Protein AF-A0A9W7W871-F1 (afdb_monomer_lite)

Organism: Triplophysa rosa (NCBI:txid992332)

Radius of gyration: 59.72 Å; chains: 1; bounding box: 95×94×190 Å

Secondary structure (DSSP, 8-state):
-HHHHHHHHHHHHHHHHHHHHHHHHHHHHHHHHHHHHHHHHHHHHHHHHHHHHHHHHHHHHHHHHHHHHHHHHHHHHHHHHHHHHHHHHHHHHHHHHHHHHHHHHHHHHHHHHHHHHHHHHHHHHHHHHHHTT-SS-SBTTB--HHHHHHHHHHHHTT--HHHHHHHHHHHHHHTT---S----HHHHHHHHHHHHHHHHHHHHHHHHH-S--EEEEEEEEETTEEEEEEEEE-SS-EEEEEEEE-SS--HHHHHHHHHHHHHHHHHHTT-TTHHHHHHHHHHHHHHHHHHHHHHHHHHHHHTT-----

Foldseek 3Di:
DVVVVVVVVVVVVVVVVVVVVVVVVVVVVVVVVVVVVVVVVVVVVVVVVVVVVVVVVVVVVVVVVVVVVVVVVVVVVVVVVVVVVVVVVVVVVVVVVVVVVVVVVVVVVVVVVVVVVVVVVVVVVVLVVVCVVPQADPDPPDGDPVLLVQLVVCVVVVNPLQCSQVVVVVVCVVVVHDHPHHDHSVRSVVSVVVVLLVLLQVVLVVPVVDPDKDKDKDWDADPNWIWIWIWIDDPPDIRTQDIDGFPPPDPVRVVVVVVVSVVVSVVSNPDPPPVPVVVVCVVVVVVCVVVVVVVVCVVVVVVVPDDDD

Structure (mmCIF, N/CA/C/O backbone):
data_AF-A0A9W7W871-F1
#
_entry.id   AF-A0A9W7W871-F1
#
loop_
_atom_site.group_PDB
_atom_site.id
_atom_site.type_symbol
_atom_site.label_atom_id
_atom_site.label_alt_id
_atom_site.label_comp_id
_atom_site.label_asym_id
_atom_site.label_entity_id
_atom_site.label_seq_id
_atom_site.pdbx_PDB_ins_code
_atom_site.Cartn_x
_atom_site.Cartn_y
_atom_site.Cartn_z
_atom_site.occupancy
_atom_site.B_iso_or_equiv
_atom_site.auth_seq_id
_atom_site.auth_comp_id
_atom_site.auth_asym_id
_atom_site.auth_atom_id
_atom_site.pdbx_PDB_model_num
ATOM 1 N N . MET A 1 1 ? 49.329 44.562 -142.369 1.00 57.25 1 MET A N 1
ATOM 2 C CA . MET A 1 1 ? 49.627 43.149 -142.012 1.00 57.25 1 MET A CA 1
ATOM 3 C C . MET A 1 1 ? 50.809 42.940 -141.042 1.00 57.25 1 MET A C 1
ATOM 5 O O . MET A 1 1 ? 50.764 41.976 -140.288 1.00 57.25 1 MET A O 1
ATOM 9 N N . ARG A 1 2 ? 51.820 43.827 -140.954 1.00 55.91 2 ARG A N 1
ATOM 10 C CA . ARG A 1 2 ? 52.987 43.669 -140.043 1.00 55.91 2 ARG A CA 1
ATOM 11 C C . ARG A 1 2 ? 52.684 43.726 -138.527 1.00 55.91 2 ARG A C 1
ATOM 13 O O . ARG A 1 2 ? 53.301 42.991 -137.764 1.00 55.91 2 ARG A O 1
ATOM 20 N N . GLN A 1 3 ? 51.710 44.527 -138.083 1.00 59.19 3 GLN A N 1
ATOM 21 C CA . GLN A 1 3 ? 51.368 44.671 -136.653 1.00 59.19 3 GLN A CA 1
ATOM 22 C C . GLN A 1 3 ? 50.745 43.402 -136.036 1.00 59.19 3 GLN A C 1
ATOM 24 O O . GLN A 1 3 ? 51.108 43.015 -134.926 1.00 59.19 3 GLN A O 1
ATOM 29 N N . LYS A 1 4 ? 49.879 42.695 -136.780 1.00 60.41 4 LYS A N 1
ATOM 30 C CA . LYS A 1 4 ? 49.256 41.437 -136.321 1.00 60.41 4 LYS A CA 1
ATOM 31 C C . LYS A 1 4 ? 50.285 40.312 -136.124 1.00 60.41 4 LYS A C 1
ATOM 33 O O . LYS A 1 4 ? 50.141 39.505 -135.209 1.00 60.41 4 LYS A O 1
ATOM 38 N N . HIS A 1 5 ? 51.355 40.282 -136.923 1.00 65.25 5 HIS A N 1
ATOM 39 C CA . HIS A 1 5 ? 52.408 39.268 -136.799 1.00 65.25 5 HIS A CA 1
ATOM 40 C C . HIS A 1 5 ? 53.266 39.463 -135.534 1.00 65.25 5 HIS A C 1
ATOM 42 O O . HIS A 1 5 ? 53.525 38.504 -134.808 1.00 65.25 5 HIS A O 1
ATOM 48 N N . LEU A 1 6 ? 53.628 40.707 -135.205 1.00 64.69 6 LEU A N 1
ATOM 49 C CA . LEU A 1 6 ? 54.362 41.051 -133.977 1.00 64.69 6 LEU A CA 1
ATOM 50 C C . LEU A 1 6 ? 53.540 40.802 -132.701 1.00 64.69 6 LEU A C 1
ATOM 52 O O . LEU A 1 6 ? 54.077 40.318 -131.702 1.00 64.69 6 LEU A O 1
ATOM 56 N N . GLN A 1 7 ? 52.232 41.069 -132.737 1.00 72.38 7 GLN A N 1
ATOM 57 C CA . GLN A 1 7 ? 51.330 40.796 -131.614 1.00 72.38 7 GLN A CA 1
ATOM 58 C C . GLN A 1 7 ? 51.155 39.286 -131.377 1.00 72.38 7 GLN A C 1
ATOM 60 O O . GLN A 1 7 ? 51.189 38.826 -130.235 1.00 72.38 7 GLN A O 1
ATOM 65 N N . MET A 1 8 ? 51.071 38.497 -132.452 1.00 73.31 8 MET A N 1
ATOM 66 C CA . MET A 1 8 ? 51.029 37.034 -132.385 1.00 73.31 8 MET A CA 1
ATOM 67 C C . MET A 1 8 ? 52.345 36.433 -131.862 1.00 73.31 8 MET A C 1
ATOM 69 O O . MET A 1 8 ? 52.312 35.514 -131.044 1.00 73.31 8 MET A O 1
ATOM 73 N N . GLN A 1 9 ? 53.503 36.958 -132.273 1.00 72.38 9 GLN A N 1
ATOM 74 C CA . GLN A 1 9 ? 54.808 36.512 -131.765 1.00 72.38 9 GLN A CA 1
ATOM 75 C C . GLN A 1 9 ? 54.983 36.823 -130.269 1.00 72.38 9 GLN A C 1
ATOM 77 O O . GLN A 1 9 ? 55.408 35.954 -129.504 1.00 72.38 9 GLN A O 1
ATOM 82 N N . ARG A 1 10 ? 54.566 38.015 -129.813 1.00 72.19 10 ARG A N 1
ATOM 83 C CA . ARG A 1 10 ? 54.546 38.361 -128.379 1.00 72.19 10 ARG A CA 1
ATOM 84 C C . ARG A 1 10 ? 53.589 37.471 -127.584 1.00 72.19 10 ARG A C 1
ATOM 86 O O . ARG A 1 10 ? 53.967 36.996 -126.516 1.00 72.19 10 ARG A O 1
ATOM 93 N N . SER A 1 11 ? 52.396 37.194 -128.115 1.00 75.69 11 SER A N 1
ATOM 94 C CA . SER A 1 11 ? 51.419 36.278 -127.506 1.00 75.69 11 SER A CA 1
ATOM 95 C C . SER A 1 11 ? 51.981 34.858 -127.357 1.00 75.69 11 SER A C 1
ATOM 97 O O . SER A 1 11 ? 51.941 34.297 -126.260 1.00 75.69 11 SER A O 1
ATOM 99 N N . LYS A 1 12 ? 52.607 34.307 -128.408 1.00 74.56 12 LYS A N 1
ATOM 100 C CA . LYS A 1 12 ? 53.261 32.987 -128.356 1.00 74.56 12 LYS A CA 1
ATOM 101 C C . LYS A 1 12 ? 54.405 32.949 -127.341 1.00 74.56 12 LYS A C 1
ATOM 103 O O . LYS A 1 12 ? 54.505 31.992 -126.576 1.00 74.56 12 LYS A O 1
ATOM 108 N N . TYR A 1 13 ? 55.233 33.989 -127.276 1.00 77.88 13 TYR A N 1
ATOM 109 C CA . TYR A 1 13 ? 56.320 34.065 -126.296 1.00 77.88 13 TYR A CA 1
ATOM 110 C C . TYR A 1 13 ? 55.802 34.133 -124.849 1.00 77.88 13 TYR A C 1
ATOM 112 O O . TYR A 1 13 ? 56.295 33.410 -123.980 1.00 77.88 13 TYR A O 1
ATOM 120 N N . LEU A 1 14 ? 54.764 34.934 -124.585 1.00 75.38 14 LEU A N 1
ATOM 121 C CA . LEU A 1 14 ? 54.098 34.999 -123.278 1.00 75.38 14 LEU A CA 1
ATOM 122 C C . LEU A 1 14 ? 53.434 33.666 -122.897 1.00 75.38 14 LEU A C 1
ATOM 124 O O . LEU A 1 14 ? 53.554 33.237 -121.746 1.00 75.38 14 LEU A O 1
ATOM 128 N N . ALA A 1 15 ? 52.808 32.975 -123.853 1.00 74.00 15 ALA A N 1
ATOM 129 C CA . ALA A 1 15 ? 52.226 31.647 -123.650 1.00 74.00 15 ALA A CA 1
ATOM 130 C C . ALA A 1 15 ? 53.297 30.591 -123.312 1.00 74.00 15 ALA A C 1
ATOM 132 O O . ALA A 1 15 ? 53.131 29.805 -122.381 1.00 74.00 15 ALA A O 1
ATOM 133 N N . ILE A 1 16 ? 54.446 30.609 -123.996 1.00 74.56 16 ILE A N 1
ATOM 134 C CA . ILE A 1 16 ? 55.567 29.694 -123.715 1.00 74.56 16 ILE A CA 1
ATOM 135 C C . ILE A 1 16 ? 56.216 30.015 -122.361 1.00 74.56 16 ILE A C 1
ATOM 137 O O . ILE A 1 16 ? 56.532 29.104 -121.591 1.00 74.56 16 ILE A O 1
ATOM 141 N N . LYS A 1 17 ? 56.382 31.300 -122.021 1.00 76.75 17 LYS A N 1
ATOM 142 C CA . LYS A 1 17 ? 56.939 31.735 -120.730 1.00 76.75 17 LYS A CA 1
ATOM 143 C C . LYS A 1 17 ? 56.035 31.327 -119.560 1.00 76.75 17 LYS A C 1
ATOM 145 O O . LYS A 1 17 ? 56.533 30.828 -118.550 1.00 76.75 17 LYS A O 1
ATOM 150 N N . THR A 1 18 ? 54.717 31.464 -119.710 1.00 73.38 18 THR A N 1
ATOM 151 C CA . THR A 1 18 ? 53.736 31.019 -118.702 1.00 73.38 18 THR A CA 1
ATOM 152 C C . THR A 1 18 ? 53.657 29.494 -118.593 1.00 73.38 18 THR A C 1
ATOM 154 O O . THR A 1 18 ? 53.585 28.975 -117.478 1.00 73.38 18 THR A O 1
ATOM 157 N N . LEU A 1 19 ? 53.769 28.750 -119.700 1.00 70.38 19 LEU A N 1
ATOM 158 C CA . LEU A 1 19 ? 53.867 27.282 -119.688 1.00 70.38 19 LEU A CA 1
ATOM 159 C C . LEU A 1 19 ? 55.129 26.782 -118.972 1.00 70.38 19 LEU A C 1
ATOM 161 O O . LEU A 1 19 ? 55.034 25.894 -118.122 1.00 70.38 19 LEU A O 1
ATOM 165 N N . ARG A 1 20 ? 56.295 27.389 -119.236 1.00 68.50 20 ARG A N 1
ATOM 166 C CA . ARG A 1 20 ? 57.556 27.050 -118.548 1.00 68.50 20 ARG A CA 1
ATOM 167 C C . ARG A 1 20 ? 57.501 27.365 -117.048 1.00 68.50 20 ARG A C 1
ATOM 169 O O . ARG A 1 20 ? 57.986 26.568 -116.246 1.00 68.50 20 ARG A O 1
ATOM 176 N N . ALA A 1 21 ? 56.863 28.469 -116.651 1.00 66.38 21 ALA A N 1
ATOM 177 C CA . ALA A 1 21 ? 56.628 28.789 -115.240 1.00 66.38 21 ALA A CA 1
ATOM 178 C C . ALA A 1 21 ? 55.685 27.774 -114.561 1.00 66.38 21 ALA A C 1
ATOM 180 O O . ALA A 1 21 ? 55.965 27.309 -113.456 1.00 66.38 21 ALA A O 1
ATOM 181 N N . ARG A 1 22 ? 54.611 27.346 -115.243 1.00 65.62 22 ARG A N 1
ATOM 182 C CA . ARG A 1 22 ? 53.690 26.303 -114.749 1.00 65.62 22 ARG A CA 1
ATOM 183 C C . ARG A 1 22 ? 54.363 24.931 -114.623 1.00 65.62 22 ARG A C 1
ATOM 185 O O . ARG A 1 22 ? 54.087 24.213 -113.665 1.00 65.62 22 ARG A O 1
ATOM 192 N N . GLN A 1 23 ? 55.261 24.569 -115.542 1.00 65.38 23 GLN A N 1
ATOM 193 C CA . GLN A 1 23 ? 56.042 23.328 -115.454 1.00 65.38 23 GLN A CA 1
ATOM 194 C C . GLN A 1 23 ? 57.054 23.350 -114.302 1.00 65.38 23 GLN A C 1
ATOM 196 O O . GLN A 1 23 ? 57.123 22.372 -113.558 1.00 65.38 23 GLN A O 1
ATOM 201 N N . LYS A 1 24 ? 57.774 24.465 -114.091 1.00 63.59 24 LYS A N 1
ATOM 202 C CA . LYS A 1 24 ? 58.648 24.626 -112.912 1.00 63.59 24 LYS A CA 1
ATOM 203 C C . LYS A 1 24 ? 57.854 24.529 -111.602 1.00 63.59 24 LYS A C 1
ATOM 205 O O . LYS A 1 24 ? 58.278 23.827 -110.690 1.00 63.59 24 LYS A O 1
ATOM 210 N N . ASN A 1 25 ? 56.658 25.118 -111.543 1.00 64.44 25 ASN A N 1
ATOM 211 C CA . ASN A 1 25 ? 55.798 25.052 -110.357 1.00 64.44 25 ASN A CA 1
ATOM 212 C C . ASN A 1 25 ? 55.211 23.652 -110.088 1.00 64.44 25 ASN A C 1
ATOM 214 O O . ASN A 1 25 ? 55.005 23.307 -108.926 1.00 64.44 25 ASN A O 1
ATOM 218 N N . LYS A 1 26 ? 54.995 22.805 -111.108 1.00 69.56 26 LYS A N 1
ATOM 219 C CA . LYS A 1 26 ? 54.516 21.417 -110.913 1.00 69.56 26 LYS A CA 1
ATOM 220 C C . LYS A 1 26 ? 55.484 20.565 -110.080 1.00 69.56 26 LYS A C 1
ATOM 222 O O . LYS A 1 26 ? 55.031 19.780 -109.247 1.00 69.56 26 LYS A O 1
ATOM 227 N N . GLY A 1 27 ? 56.795 20.730 -110.273 1.00 68.81 27 GLY A N 1
ATOM 228 C CA . GLY A 1 27 ? 57.814 20.043 -109.468 1.00 68.81 27 GLY A CA 1
ATOM 229 C C . GLY A 1 27 ? 57.774 20.474 -108.000 1.00 68.81 27 GLY A C 1
ATOM 230 O O . GLY A 1 27 ? 57.728 19.633 -107.101 1.00 68.81 27 GLY A O 1
ATOM 231 N N . THR A 1 28 ? 57.682 21.783 -107.758 1.00 73.88 28 THR A N 1
ATOM 232 C CA . THR A 1 28 ? 57.598 22.371 -106.412 1.00 73.88 28 THR A CA 1
ATOM 233 C C . THR A 1 28 ? 56.324 21.948 -105.674 1.00 73.88 28 THR A C 1
ATOM 235 O O . THR A 1 28 ? 56.390 21.572 -104.503 1.00 73.88 28 THR A O 1
ATOM 238 N N . ILE A 1 29 ? 55.175 21.916 -106.363 1.00 76.44 29 ILE A N 1
ATOM 239 C CA . ILE A 1 29 ? 53.887 21.458 -105.807 1.00 76.44 29 ILE A CA 1
ATOM 240 C C . ILE A 1 29 ? 53.952 19.978 -105.410 1.00 76.44 29 ILE A C 1
ATOM 242 O O . ILE A 1 29 ? 53.456 19.600 -104.350 1.00 76.44 29 ILE A O 1
ATOM 246 N N . ARG A 1 30 ? 54.611 19.128 -106.208 1.00 78.94 30 ARG A N 1
ATOM 247 C CA . ARG A 1 30 ? 54.784 17.704 -105.875 1.00 78.94 30 ARG A CA 1
ATOM 248 C C . ARG A 1 30 ? 55.605 17.511 -104.595 1.00 78.94 30 ARG A C 1
ATOM 250 O O . ARG A 1 30 ? 55.225 16.696 -103.754 1.00 78.94 30 ARG A O 1
ATOM 257 N N . ILE A 1 31 ? 56.688 18.274 -104.426 1.00 81.56 31 ILE A N 1
ATOM 258 C CA . ILE A 1 31 ? 57.536 18.235 -103.221 1.00 81.56 31 ILE A CA 1
ATOM 259 C C . ILE A 1 31 ? 56.759 18.731 -101.993 1.00 81.56 31 ILE A C 1
ATOM 261 O O . ILE A 1 31 ? 56.820 18.103 -100.934 1.00 81.56 31 ILE A O 1
ATOM 265 N N . LEU A 1 32 ? 55.995 19.819 -102.132 1.00 81.38 32 LEU A N 1
ATOM 266 C CA . LEU A 1 32 ? 55.124 20.342 -101.074 1.00 81.38 32 LEU A CA 1
ATOM 267 C C . LEU A 1 32 ? 54.059 19.322 -100.660 1.00 81.38 32 LEU A C 1
ATOM 269 O O . LEU A 1 32 ? 53.962 19.009 -99.478 1.00 81.38 32 LEU A O 1
ATOM 273 N N . ASN A 1 33 ? 53.348 18.714 -101.611 1.00 84.12 33 ASN A N 1
ATOM 274 C CA . ASN A 1 33 ? 52.340 17.688 -101.322 1.00 84.12 33 ASN A CA 1
ATOM 275 C C . ASN A 1 33 ? 52.942 16.458 -100.627 1.00 84.12 33 ASN A C 1
ATOM 277 O O . ASN A 1 33 ? 52.316 15.862 -99.752 1.00 84.12 33 ASN A O 1
ATOM 281 N N . GLN A 1 34 ? 54.177 16.080 -100.967 1.00 86.38 34 GLN A N 1
ATOM 282 C CA . GLN A 1 34 ? 54.866 14.990 -100.281 1.00 86.38 34 GLN A CA 1
ATOM 283 C C . GLN A 1 34 ? 55.284 15.379 -98.853 1.00 86.38 34 GLN A C 1
ATOM 285 O O . GLN A 1 34 ? 55.187 14.547 -97.948 1.00 86.38 34 GLN A O 1
ATOM 290 N N . LYS A 1 35 ? 55.699 16.634 -98.619 1.00 89.19 35 LYS A N 1
ATOM 291 C CA . LYS A 1 35 ? 55.944 17.164 -97.265 1.00 89.19 35 LYS A CA 1
ATOM 292 C C . LYS A 1 35 ? 54.658 17.208 -96.436 1.00 89.19 35 LYS A C 1
ATOM 294 O O . LYS A 1 35 ? 54.696 16.777 -95.287 1.00 89.19 35 LYS A O 1
ATOM 299 N N . VAL A 1 36 ? 53.542 17.648 -97.022 1.00 88.25 36 VAL A N 1
ATOM 300 C CA . VAL A 1 36 ? 52.216 17.653 -96.381 1.00 88.25 36 VAL A CA 1
ATOM 301 C C . VAL A 1 36 ? 51.820 16.235 -95.981 1.00 88.25 36 VAL A C 1
ATOM 303 O O . VAL A 1 36 ? 51.619 15.996 -94.798 1.00 88.25 36 VAL A O 1
ATOM 306 N N . LYS A 1 37 ? 51.883 15.256 -96.895 1.00 90.31 37 LYS A N 1
ATOM 307 C CA . LYS A 1 37 ? 51.594 13.845 -96.568 1.00 90.31 37 LYS A CA 1
ATOM 308 C C . LYS A 1 37 ? 52.475 13.286 -95.447 1.00 90.31 37 LYS A C 1
ATOM 310 O O . LYS A 1 37 ? 52.002 12.544 -94.588 1.00 90.31 37 LYS A O 1
ATOM 315 N N . ARG A 1 38 ? 53.771 13.627 -95.427 1.00 88.75 38 ARG A N 1
ATOM 316 C CA . ARG A 1 38 ? 54.678 13.220 -94.335 1.00 88.75 38 ARG A CA 1
ATOM 317 C C . ARG A 1 38 ? 54.273 13.858 -93.005 1.00 88.75 38 ARG A C 1
ATOM 319 O O . ARG A 1 38 ? 54.297 13.176 -91.983 1.00 88.75 38 ARG A O 1
ATOM 326 N N . LYS A 1 39 ? 53.891 15.136 -93.015 1.00 91.69 39 LYS A N 1
ATOM 327 C CA . LYS A 1 39 ? 53.441 15.865 -91.824 1.00 91.69 39 LYS A CA 1
ATOM 328 C C . LYS A 1 39 ? 52.086 15.372 -91.323 1.00 91.69 39 LYS A C 1
ATOM 330 O O . LYS A 1 39 ? 51.946 15.163 -90.127 1.00 91.69 39 LYS A O 1
ATOM 335 N N . GLU A 1 40 ? 51.143 15.075 -92.208 1.00 91.06 40 GLU A N 1
ATOM 336 C CA . GLU A 1 40 ? 49.859 14.450 -91.865 1.00 91.06 40 GLU A CA 1
ATOM 337 C C . GLU A 1 40 ? 50.059 13.078 -91.217 1.00 91.06 40 GLU A C 1
ATOM 339 O O . GLU A 1 40 ? 49.457 12.791 -90.183 1.00 91.06 40 GLU A O 1
ATOM 344 N N . LYS A 1 41 ? 50.976 12.257 -91.749 1.00 91.25 41 LYS A N 1
ATOM 345 C CA . LYS A 1 41 ? 51.339 10.975 -91.128 1.00 91.25 41 LYS A CA 1
ATOM 346 C C . LYS A 1 41 ? 51.972 11.167 -89.744 1.00 91.25 41 LYS A C 1
ATOM 348 O O . LYS A 1 41 ? 51.630 10.437 -88.818 1.00 91.25 41 LYS A O 1
ATOM 353 N N . GLN A 1 42 ? 52.852 12.161 -89.577 1.00 91.75 42 GLN A N 1
ATOM 354 C CA . GLN A 1 42 ? 53.412 12.510 -88.263 1.00 91.75 42 GLN A CA 1
ATOM 355 C C . GLN A 1 42 ? 52.318 12.941 -87.277 1.00 91.75 42 GLN A C 1
ATOM 357 O O . GLN A 1 42 ? 52.298 12.454 -86.150 1.00 91.75 42 GLN A O 1
ATOM 362 N N . ILE A 1 43 ? 51.380 13.790 -87.704 1.00 89.69 43 ILE A N 1
ATOM 363 C CA . ILE A 1 43 ? 50.243 14.229 -86.884 1.00 89.69 43 ILE A CA 1
ATOM 364 C C . ILE A 1 43 ? 49.365 13.035 -86.498 1.00 89.69 43 ILE A C 1
ATOM 366 O O . ILE A 1 43 ? 48.974 12.919 -85.340 1.00 89.69 43 ILE A O 1
ATOM 370 N N . SER A 1 44 ? 49.084 12.124 -87.433 1.00 92.06 44 SER A N 1
ATOM 371 C CA . SER A 1 44 ? 48.313 10.910 -87.149 1.00 92.06 44 SER A CA 1
ATOM 372 C C . SER A 1 44 ? 49.005 10.026 -86.109 1.00 92.06 44 SER A C 1
ATOM 374 O O . SER A 1 44 ? 48.356 9.552 -85.179 1.00 92.06 44 SER A O 1
ATOM 376 N N . ASN A 1 45 ? 50.321 9.834 -86.227 1.00 91.62 45 ASN A N 1
ATOM 377 C CA . ASN A 1 45 ? 51.091 9.045 -85.265 1.00 91.62 45 ASN A CA 1
ATOM 378 C C . ASN A 1 45 ? 51.106 9.699 -83.875 1.00 91.62 45 ASN A C 1
ATOM 380 O O . ASN A 1 45 ? 50.892 9.012 -82.879 1.00 91.62 45 ASN A O 1
ATOM 384 N N . LEU A 1 46 ? 51.296 11.022 -83.804 1.00 90.38 46 LEU A N 1
ATOM 385 C CA . LEU A 1 46 ? 51.264 11.771 -82.544 1.00 90.38 46 LEU A CA 1
ATOM 386 C C . LEU A 1 46 ? 49.882 11.721 -81.881 1.00 90.38 46 LEU A C 1
ATOM 388 O O . LEU A 1 46 ? 49.796 11.522 -80.673 1.00 90.38 46 LEU A O 1
ATOM 392 N N . LYS A 1 47 ? 48.796 11.824 -82.658 1.00 91.62 47 LYS A N 1
ATOM 393 C CA . LYS A 1 47 ? 47.425 11.673 -82.141 1.00 91.62 47 LYS A CA 1
ATOM 394 C C . LYS A 1 47 ? 47.179 10.282 -81.556 1.00 91.62 47 LYS A C 1
ATOM 396 O O . LYS A 1 47 ? 46.525 10.169 -80.524 1.00 91.62 47 LYS A O 1
ATOM 401 N N . ASN A 1 48 ? 47.700 9.234 -82.193 1.00 89.81 48 ASN A N 1
ATOM 402 C CA . ASN A 1 48 ? 47.559 7.868 -81.688 1.00 89.81 48 ASN A CA 1
ATOM 403 C C . ASN A 1 48 ? 48.371 7.645 -80.405 1.00 89.81 48 ASN A C 1
ATOM 405 O O . ASN A 1 48 ? 47.845 7.056 -79.465 1.00 89.81 48 ASN A O 1
ATOM 409 N N . LEU A 1 49 ? 49.598 8.174 -80.336 1.00 90.69 49 LEU A N 1
ATOM 410 C CA . LEU A 1 49 ? 50.424 8.140 -79.123 1.00 90.69 49 LEU A CA 1
ATOM 411 C C . LEU A 1 49 ? 49.773 8.895 -77.956 1.00 90.69 49 LEU A C 1
ATOM 413 O O . LEU A 1 49 ? 49.770 8.404 -76.827 1.00 90.69 49 LEU A O 1
ATOM 417 N N . LEU A 1 50 ? 49.179 10.060 -78.231 1.00 91.56 50 LEU A N 1
ATOM 418 C CA . LEU A 1 50 ? 48.453 10.834 -77.227 1.00 91.56 50 LEU A CA 1
ATOM 419 C C . LEU A 1 50 ? 47.263 10.035 -76.682 1.00 91.56 50 LEU A C 1
ATOM 421 O O . LEU A 1 50 ? 47.144 9.875 -75.472 1.00 91.56 50 LEU A O 1
ATOM 425 N N . LYS A 1 51 ? 46.452 9.438 -77.566 1.00 92.69 51 LYS A N 1
ATOM 426 C CA . LYS A 1 51 ? 45.319 8.590 -77.163 1.00 92.69 51 LYS A CA 1
ATOM 427 C C . LYS A 1 51 ? 45.748 7.384 -76.328 1.00 92.69 51 LYS A C 1
ATOM 429 O O . LYS A 1 51 ? 45.074 7.056 -75.354 1.00 92.69 51 LYS A O 1
ATOM 434 N N . SER A 1 52 ? 46.851 6.716 -76.682 1.00 88.94 52 SER A N 1
ATOM 435 C CA . SER A 1 52 ? 47.352 5.589 -75.884 1.00 88.94 52 SER A CA 1
ATOM 436 C C . SER A 1 52 ? 47.840 6.037 -74.506 1.00 88.94 52 SER A C 1
ATOM 438 O O . SER A 1 52 ? 47.527 5.388 -73.510 1.00 88.94 52 SER A O 1
ATOM 440 N N . HIS A 1 53 ? 48.538 7.174 -74.429 1.00 91.38 53 HIS A N 1
ATOM 441 C CA . HIS A 1 53 ? 49.022 7.725 -73.164 1.00 91.38 53 HIS A CA 1
ATOM 442 C C . HIS A 1 53 ? 47.868 8.200 -72.263 1.00 91.38 53 HIS A C 1
ATOM 444 O O . HIS A 1 53 ? 47.858 7.936 -71.059 1.00 91.38 53 HIS A O 1
ATOM 450 N N . GLU A 1 54 ? 46.855 8.853 -72.835 1.00 92.25 54 GLU A N 1
ATOM 451 C CA . GLU A 1 54 ? 45.624 9.233 -72.133 1.00 92.25 54 GLU A CA 1
ATOM 452 C C . GLU A 1 54 ? 44.894 8.000 -71.590 1.00 92.25 54 GLU A C 1
ATOM 454 O O . GLU A 1 54 ? 44.538 7.966 -70.411 1.00 92.25 54 GLU A O 1
ATOM 459 N N . ALA A 1 55 ? 44.733 6.951 -72.405 1.00 90.44 55 ALA A N 1
ATOM 460 C CA . ALA A 1 55 ? 44.093 5.708 -71.980 1.00 90.44 55 ALA A CA 1
ATOM 461 C C . ALA A 1 55 ? 44.845 5.032 -70.820 1.00 90.44 55 ALA A C 1
ATOM 463 O O . ALA A 1 55 ? 44.219 4.591 -69.851 1.00 90.44 55 ALA A O 1
ATOM 464 N N . GLU A 1 56 ? 46.178 4.997 -70.874 1.00 92.62 56 GLU A N 1
ATOM 465 C CA . GLU A 1 56 ? 47.007 4.441 -69.802 1.00 92.62 56 GLU A CA 1
ATOM 466 C C . GLU A 1 56 ? 46.899 5.271 -68.513 1.00 92.62 56 GLU A C 1
ATOM 468 O O . GLU A 1 56 ? 46.748 4.721 -67.417 1.00 92.62 56 GLU A O 1
ATOM 473 N N . THR A 1 57 ? 46.899 6.600 -68.635 1.00 92.88 57 THR A N 1
ATOM 474 C CA . THR A 1 57 ? 46.755 7.519 -67.495 1.00 92.88 57 THR A CA 1
ATOM 475 C C . THR A 1 57 ? 45.387 7.352 -66.831 1.00 92.88 57 THR A C 1
ATOM 477 O O . THR A 1 57 ? 45.297 7.198 -65.609 1.00 92.88 57 THR A O 1
ATOM 480 N N . ILE A 1 58 ? 44.315 7.278 -67.627 1.00 91.62 58 ILE A N 1
ATOM 481 C CA . ILE A 1 58 ? 42.951 7.026 -67.143 1.00 91.62 58 ILE A CA 1
ATOM 482 C C . ILE A 1 58 ? 42.869 5.660 -66.450 1.00 91.62 58 ILE A C 1
ATOM 484 O O . ILE A 1 58 ? 42.244 5.545 -65.392 1.00 91.62 58 ILE A O 1
ATOM 488 N N . ALA A 1 59 ? 43.510 4.622 -66.995 1.00 92.12 59 ALA A N 1
ATOM 489 C CA . ALA A 1 59 ? 43.536 3.297 -66.377 1.00 92.12 59 ALA A CA 1
ATOM 490 C C . ALA A 1 59 ? 44.252 3.310 -65.013 1.00 92.12 59 ALA A C 1
ATOM 492 O O . ALA A 1 59 ? 43.731 2.752 -64.039 1.00 92.12 59 ALA A O 1
ATOM 493 N N . LYS A 1 60 ? 45.399 3.998 -64.910 1.00 93.75 60 LYS A N 1
ATOM 494 C CA . LYS A 1 60 ? 46.136 4.184 -63.647 1.00 93.75 60 LYS A CA 1
ATOM 495 C C . LYS A 1 60 ? 45.291 4.927 -62.609 1.00 93.75 60 LYS A C 1
ATOM 497 O O . LYS A 1 60 ? 45.156 4.443 -61.482 1.00 93.75 60 LYS A O 1
ATOM 502 N N . LEU A 1 61 ? 44.648 6.031 -62.994 1.00 92.69 61 LEU A N 1
ATOM 503 C CA . LEU A 1 61 ? 43.767 6.803 -62.109 1.00 92.69 61 LEU A CA 1
ATOM 504 C C . LEU A 1 61 ? 42.556 5.985 -61.643 1.00 92.69 61 LEU A C 1
ATOM 506 O O . LEU A 1 61 ? 42.251 5.963 -60.450 1.00 92.69 61 LEU A O 1
ATOM 510 N N . LYS A 1 62 ? 41.910 5.227 -62.539 1.00 93.25 62 LYS A N 1
ATOM 511 C CA . LYS A 1 62 ? 40.807 4.318 -62.178 1.00 93.25 62 LYS A CA 1
ATOM 512 C C . LYS A 1 62 ? 41.248 3.253 -61.173 1.00 93.25 62 LYS A C 1
ATOM 514 O O . LYS A 1 62 ? 40.501 2.944 -60.243 1.00 93.25 62 LYS A O 1
ATOM 519 N N . LYS A 1 63 ? 42.455 2.696 -61.328 1.00 93.94 63 LYS A N 1
ATOM 520 C CA . LYS A 1 63 ? 43.012 1.719 -60.379 1.00 93.94 63 LYS A CA 1
ATOM 521 C C . LYS A 1 63 ? 43.243 2.353 -59.005 1.00 93.94 63 LYS A C 1
ATOM 523 O O . LYS A 1 63 ? 42.801 1.787 -58.006 1.00 93.94 63 LYS A O 1
ATOM 528 N N . GLN A 1 64 ? 43.855 3.536 -58.949 1.00 93.31 64 GLN A N 1
ATOM 529 C CA . GLN A 1 64 ? 44.070 4.267 -57.693 1.00 93.31 64 GLN A CA 1
ATOM 530 C C . GLN A 1 64 ? 42.750 4.637 -57.005 1.00 93.31 64 GLN A C 1
ATOM 532 O O . GLN A 1 64 ? 42.608 4.437 -55.798 1.00 93.31 64 GLN A O 1
ATOM 537 N N . TYR A 1 65 ? 41.761 5.104 -57.770 1.00 94.75 65 TYR A N 1
ATOM 538 C CA . TYR A 1 65 ? 40.435 5.425 -57.248 1.00 94.75 65 TYR A CA 1
ATOM 539 C C . TYR A 1 65 ? 39.755 4.196 -56.638 1.00 94.75 65 TYR A C 1
ATOM 541 O O . TYR A 1 65 ? 39.258 4.268 -55.517 1.00 94.75 65 TYR A O 1
ATOM 549 N N . LYS A 1 66 ? 39.806 3.034 -57.307 1.00 93.88 66 LYS A N 1
ATOM 550 C CA . LYS A 1 66 ? 39.266 1.776 -56.757 1.00 93.88 66 LYS A CA 1
ATOM 551 C C . LYS A 1 66 ? 39.929 1.386 -55.432 1.00 93.88 66 LYS A C 1
ATOM 553 O O . LYS A 1 66 ? 39.236 0.932 -54.523 1.00 93.88 66 LYS A O 1
ATOM 558 N N . VAL A 1 67 ? 41.246 1.563 -55.305 1.00 94.56 67 VAL A N 1
ATOM 559 C CA . VAL A 1 67 ? 41.970 1.287 -54.051 1.00 94.56 67 VAL A CA 1
ATOM 560 C C . VAL A 1 67 ? 41.531 2.251 -52.946 1.00 94.56 67 VAL A C 1
ATOM 562 O O . VAL A 1 67 ? 41.162 1.799 -51.860 1.00 94.56 67 VAL A O 1
ATOM 565 N N . LYS A 1 68 ? 41.482 3.559 -53.229 1.00 93.50 68 LYS A N 1
ATOM 566 C CA . LYS A 1 68 ? 41.014 4.569 -52.265 1.00 93.50 68 LYS A CA 1
ATOM 567 C C . LYS A 1 68 ? 39.560 4.338 -51.845 1.00 93.50 68 LYS A C 1
ATOM 569 O O . LYS A 1 68 ? 39.269 4.388 -50.656 1.00 93.50 68 LYS A O 1
ATOM 574 N N . ALA A 1 69 ? 38.672 3.998 -52.779 1.00 93.38 69 ALA A N 1
ATOM 575 C CA . ALA A 1 69 ? 37.270 3.699 -52.493 1.00 93.38 69 ALA A CA 1
ATOM 576 C C . ALA A 1 69 ? 37.112 2.484 -51.561 1.00 93.38 69 ALA A C 1
ATOM 578 O O . ALA A 1 69 ? 36.315 2.518 -50.623 1.00 93.38 69 ALA A O 1
ATOM 579 N N . ARG A 1 70 ? 37.912 1.426 -51.765 1.00 93.19 70 ARG A N 1
ATOM 580 C CA . ARG A 1 70 ? 37.940 0.261 -50.863 1.00 93.19 70 ARG A CA 1
ATOM 581 C C . ARG A 1 70 ? 38.437 0.630 -49.466 1.00 93.19 70 ARG A C 1
ATOM 583 O O . ARG A 1 70 ? 37.838 0.190 -48.488 1.00 93.19 70 ARG A O 1
ATOM 590 N N . SER A 1 71 ? 39.494 1.437 -49.374 1.00 91.06 71 SER A N 1
ATOM 591 C CA . SER A 1 71 ? 40.011 1.926 -48.089 1.00 91.06 71 SER A CA 1
ATOM 592 C C . SER A 1 71 ? 38.963 2.763 -47.347 1.00 91.06 71 SER A C 1
ATOM 594 O O . SER A 1 71 ? 38.641 2.474 -46.199 1.00 91.06 71 SER A O 1
ATOM 596 N N . HIS A 1 72 ? 38.328 3.711 -48.041 1.00 93.19 72 HIS A N 1
ATOM 597 C CA . HIS A 1 72 ? 37.264 4.544 -47.484 1.00 93.19 72 HIS A CA 1
ATOM 598 C C . HIS A 1 72 ? 36.074 3.713 -46.979 1.00 93.19 72 HIS A C 1
ATOM 600 O O . HIS A 1 72 ? 35.562 3.959 -45.891 1.00 93.19 72 HIS A O 1
ATOM 606 N N . MET A 1 73 ? 35.663 2.677 -47.720 1.00 93.31 73 MET A N 1
ATOM 607 C CA . MET A 1 73 ? 34.607 1.759 -47.274 1.00 93.31 73 MET A CA 1
ATOM 608 C C . MET A 1 73 ? 34.986 0.982 -46.008 1.00 93.31 73 MET A C 1
ATOM 610 O O . MET A 1 73 ? 34.136 0.797 -45.138 1.00 93.31 73 MET A O 1
ATOM 614 N N . ARG A 1 74 ? 36.244 0.539 -45.879 1.00 92.38 74 ARG A N 1
ATOM 615 C CA . ARG A 1 74 ? 36.734 -0.124 -44.657 1.00 92.38 74 ARG A CA 1
ATOM 616 C C . ARG A 1 74 ? 36.744 0.837 -43.472 1.00 92.38 74 ARG A C 1
ATOM 618 O O . ARG A 1 74 ? 36.233 0.488 -42.412 1.00 92.38 74 ARG A O 1
ATOM 625 N N . LEU A 1 75 ? 37.246 2.054 -43.679 1.00 92.12 75 LEU A N 1
ATOM 626 C CA . LEU A 1 75 ? 37.286 3.087 -42.646 1.00 92.12 75 LEU A CA 1
ATOM 627 C C . LEU A 1 75 ? 35.873 3.457 -42.175 1.00 92.12 75 LEU A C 1
ATOM 629 O O . LEU A 1 75 ? 35.625 3.524 -40.977 1.00 92.12 75 LEU A O 1
ATOM 633 N N . LYS A 1 76 ? 34.924 3.605 -43.110 1.00 93.56 76 LYS A N 1
ATOM 634 C CA . LYS A 1 76 ? 33.516 3.890 -42.803 1.00 93.56 76 LYS A CA 1
ATOM 635 C C . LYS A 1 76 ? 32.883 2.790 -41.947 1.00 93.56 76 LYS A C 1
ATOM 637 O O . LYS A 1 76 ? 32.203 3.112 -40.980 1.00 93.56 76 LYS A O 1
ATOM 642 N N . LYS A 1 77 ? 33.127 1.513 -42.274 1.00 91.75 77 LYS A N 1
ATOM 643 C CA . LYS A 1 77 ? 32.643 0.375 -41.471 1.00 91.75 77 LYS A CA 1
ATOM 644 C C . LYS A 1 77 ? 33.243 0.368 -40.060 1.00 91.75 77 LYS A C 1
ATOM 646 O O . LYS A 1 77 ? 32.507 0.162 -39.101 1.00 91.75 77 LYS A O 1
ATOM 651 N N . SER A 1 78 ? 34.543 0.641 -39.938 1.00 91.12 78 SER A N 1
ATOM 652 C CA . SER A 1 78 ? 35.216 0.748 -38.636 1.00 91.12 78 SER A CA 1
ATOM 653 C C . SER A 1 78 ? 34.629 1.882 -37.783 1.00 91.12 78 SER A C 1
ATOM 655 O O . SER A 1 78 ? 34.211 1.657 -36.653 1.00 91.12 78 SER A O 1
ATOM 657 N N . LEU A 1 79 ? 34.448 3.074 -38.364 1.00 90.31 79 LEU A N 1
ATOM 658 C CA . LEU A 1 79 ? 33.822 4.221 -37.692 1.00 90.31 79 LEU A CA 1
ATOM 659 C C . LEU A 1 79 ? 32.403 3.928 -37.196 1.00 90.31 79 LEU A C 1
ATOM 661 O O . LEU A 1 79 ? 32.031 4.356 -36.107 1.00 90.31 79 LEU A O 1
ATOM 665 N N . THR A 1 80 ? 31.600 3.202 -37.979 1.00 89.62 80 THR A N 1
ATOM 666 C CA . THR A 1 80 ? 30.255 2.807 -37.538 1.00 89.62 80 THR A CA 1
ATOM 667 C C . THR A 1 80 ? 30.272 1.788 -36.405 1.00 89.62 80 THR A C 1
ATOM 669 O O . THR A 1 80 ? 29.342 1.791 -35.607 1.00 89.62 80 THR A O 1
ATOM 672 N N . HIS A 1 81 ? 31.298 0.936 -36.329 1.00 88.19 81 HIS A N 1
ATOM 673 C CA . HIS A 1 81 ? 31.462 -0.016 -35.232 1.00 88.19 81 HIS A CA 1
ATOM 674 C C . HIS A 1 81 ? 31.853 0.704 -33.942 1.00 88.19 81 HIS A C 1
ATOM 676 O O . HIS A 1 81 ? 31.122 0.604 -32.963 1.00 88.19 81 HIS A O 1
ATOM 682 N N . MET A 1 82 ? 32.903 1.533 -33.990 1.00 82.69 82 MET A N 1
ATOM 683 C CA . MET A 1 82 ? 33.363 2.305 -32.827 1.00 82.69 82 MET A CA 1
ATOM 684 C C . MET A 1 82 ? 32.244 3.179 -32.249 1.00 82.69 82 MET A C 1
ATOM 686 O O . MET A 1 82 ? 31.986 3.143 -31.057 1.00 82.69 82 MET A O 1
ATOM 690 N N . ARG A 1 83 ? 31.470 3.870 -33.101 1.00 84.62 83 ARG A N 1
ATOM 691 C CA . ARG A 1 83 ? 30.322 4.673 -32.638 1.00 84.62 83 ARG A CA 1
ATOM 692 C C . ARG A 1 83 ? 29.225 3.855 -31.952 1.00 84.62 83 ARG A C 1
ATOM 694 O O . ARG A 1 83 ? 28.497 4.405 -31.133 1.00 84.62 83 ARG A O 1
ATOM 701 N N . ARG A 1 84 ? 29.039 2.586 -32.331 1.00 82.88 84 ARG A N 1
ATOM 702 C CA . ARG A 1 84 ? 28.069 1.699 -31.669 1.00 82.88 84 ARG A CA 1
ATOM 703 C C . ARG A 1 84 ? 28.597 1.231 -30.321 1.00 82.88 84 ARG A C 1
ATOM 705 O O . ARG A 1 84 ? 27.830 1.233 -29.369 1.00 82.88 84 ARG A O 1
ATOM 712 N N . GLU A 1 85 ? 29.877 0.886 -30.243 1.00 82.12 85 GLU A N 1
ATOM 713 C CA . GLU A 1 85 ? 30.529 0.500 -28.988 1.00 82.12 85 GLU A CA 1
ATOM 714 C C . GLU A 1 85 ? 30.549 1.656 -27.985 1.00 82.12 85 GLU A C 1
ATOM 716 O O . GLU A 1 85 ? 30.158 1.459 -26.840 1.00 82.12 85 GLU A O 1
ATOM 721 N N . ASP A 1 86 ? 30.909 2.867 -28.420 1.00 81.50 86 ASP A N 1
ATOM 722 C CA . ASP A 1 86 ? 30.896 4.061 -27.566 1.00 81.50 86 ASP A CA 1
ATOM 723 C C . ASP A 1 86 ? 29.482 4.364 -27.055 1.00 81.50 86 ASP A C 1
ATOM 725 O O . ASP A 1 86 ? 29.300 4.708 -25.889 1.00 81.50 86 ASP A O 1
ATOM 729 N N . LYS A 1 87 ? 28.461 4.193 -27.910 1.00 83.94 87 LYS A N 1
ATOM 730 C CA . LYS A 1 87 ? 27.062 4.372 -27.506 1.00 83.94 87 LYS A CA 1
ATOM 731 C C . LYS A 1 87 ? 26.606 3.293 -26.522 1.00 83.94 87 LYS A C 1
ATOM 733 O O . LYS A 1 87 ? 25.894 3.635 -25.592 1.00 83.94 87 LYS A O 1
ATOM 738 N N . SER A 1 88 ? 26.998 2.032 -26.721 1.00 82.06 88 SER A N 1
ATOM 739 C CA . SER A 1 88 ? 26.674 0.939 -25.792 1.00 82.06 88 SER A CA 1
ATOM 740 C C . SER A 1 88 ? 27.281 1.207 -24.421 1.00 82.06 88 SER A C 1
ATOM 742 O O . SER A 1 88 ? 26.551 1.279 -23.448 1.00 82.06 88 SER A O 1
ATOM 744 N N . LYS A 1 89 ? 28.585 1.503 -24.365 1.00 85.00 89 LYS A N 1
ATOM 745 C CA . LYS A 1 89 ? 29.280 1.806 -23.107 1.00 85.00 89 LYS A CA 1
ATOM 746 C C . LYS A 1 89 ? 28.677 3.000 -22.370 1.00 85.00 89 LYS A C 1
ATOM 748 O O . LYS A 1 89 ? 28.604 2.985 -21.151 1.00 85.00 89 LYS A O 1
ATOM 753 N N . ALA A 1 90 ? 28.258 4.034 -23.102 1.00 82.81 90 ALA A N 1
ATOM 754 C CA . ALA A 1 90 ? 27.599 5.190 -22.503 1.00 82.81 90 ALA A CA 1
ATOM 755 C C . ALA A 1 90 ? 26.206 4.857 -21.944 1.00 82.81 90 ALA A C 1
ATOM 757 O O . ALA A 1 90 ? 25.798 5.469 -20.966 1.00 82.81 90 ALA A O 1
ATOM 758 N N . VAL A 1 91 ? 25.474 3.922 -22.562 1.00 83.38 91 VAL A N 1
ATOM 759 C CA . VAL A 1 91 ? 24.191 3.437 -22.030 1.00 83.38 91 VAL A CA 1
ATOM 760 C C . VAL A 1 91 ? 24.431 2.599 -20.778 1.00 83.38 91 VAL A C 1
ATOM 762 O O . VAL A 1 91 ? 23.805 2.881 -19.764 1.00 83.38 91 VAL A O 1
ATOM 765 N N . ASP A 1 92 ? 25.392 1.676 -20.821 1.00 84.69 92 ASP A N 1
ATOM 766 C CA . ASP A 1 92 ? 25.723 0.800 -19.693 1.00 84.69 92 ASP A CA 1
ATOM 767 C C . ASP A 1 92 ? 26.182 1.614 -18.456 1.00 84.69 92 ASP A C 1
ATOM 769 O O . ASP A 1 92 ? 25.746 1.341 -17.342 1.00 84.69 92 ASP A O 1
ATOM 773 N N . ASP A 1 93 ? 26.998 2.667 -18.639 1.00 88.12 93 ASP A N 1
ATOM 774 C CA . ASP A 1 93 ? 27.447 3.561 -17.546 1.00 88.12 93 ASP A CA 1
ATOM 775 C C . ASP A 1 93 ? 26.292 4.376 -16.936 1.00 88.12 93 ASP A C 1
ATOM 777 O O . ASP A 1 93 ? 26.255 4.628 -15.731 1.00 88.12 93 ASP A O 1
ATOM 781 N N . VAL A 1 94 ? 25.321 4.792 -17.758 1.00 87.19 94 VAL A N 1
ATOM 782 C CA . VAL A 1 94 ? 24.126 5.502 -17.273 1.00 87.19 94 VAL A CA 1
ATOM 783 C C . VAL A 1 94 ? 23.201 4.552 -16.520 1.00 87.19 94 VAL A C 1
ATOM 785 O O . VAL A 1 94 ? 22.715 4.917 -15.454 1.00 87.19 94 VAL A O 1
ATOM 788 N N . GLU A 1 95 ? 22.981 3.346 -17.040 1.00 88.19 95 GLU A N 1
ATOM 789 C CA . GLU A 1 95 ? 22.142 2.328 -16.404 1.00 88.19 95 GLU A CA 1
ATOM 790 C C . GLU A 1 95 ? 22.717 1.913 -15.045 1.00 88.19 95 GLU A C 1
ATOM 792 O O . GLU A 1 95 ? 21.993 1.910 -14.051 1.00 88.19 95 GLU A O 1
ATOM 797 N N . GLN A 1 96 ? 24.037 1.714 -14.960 1.00 91.06 96 GLN A N 1
ATOM 798 C CA . GLN A 1 96 ? 24.710 1.437 -13.693 1.00 91.06 96 GLN A CA 1
ATOM 799 C C . GLN A 1 96 ? 24.524 2.575 -12.675 1.00 91.06 96 GLN A C 1
ATOM 801 O O . GLN A 1 96 ? 24.185 2.320 -11.521 1.00 91.06 96 GLN A O 1
ATOM 806 N N . ARG A 1 97 ? 24.678 3.839 -13.094 1.00 91.75 97 ARG A N 1
ATOM 807 C CA . ARG A 1 97 ? 24.432 4.993 -12.209 1.00 91.75 97 ARG A CA 1
ATOM 808 C C . ARG A 1 97 ? 22.980 5.104 -11.761 1.00 91.75 97 ARG A C 1
ATOM 810 O O . ARG A 1 97 ? 22.736 5.545 -10.642 1.00 91.75 97 ARG A O 1
ATOM 817 N N . CYS A 1 98 ? 22.023 4.755 -12.619 1.00 89.31 98 CYS A N 1
ATOM 818 C CA . CYS A 1 98 ? 20.612 4.722 -12.247 1.00 89.31 98 CYS A CA 1
ATOM 819 C C . CYS A 1 98 ? 20.363 3.679 -11.155 1.00 89.31 98 CYS A C 1
ATOM 821 O O . CYS A 1 98 ? 19.770 4.032 -10.140 1.00 89.31 98 CYS A O 1
ATOM 823 N N . CYS A 1 99 ? 20.899 2.463 -11.301 1.00 90.38 99 CYS A N 1
ATOM 824 C CA . CYS A 1 99 ? 20.802 1.434 -10.264 1.00 90.38 99 CYS A CA 1
ATOM 825 C C . CYS A 1 99 ? 21.430 1.887 -8.934 1.00 90.38 99 CYS A C 1
ATOM 827 O O . CYS A 1 99 ? 20.793 1.777 -7.891 1.00 90.38 99 CYS A O 1
ATOM 829 N N . GLU A 1 100 ? 22.634 2.472 -8.960 1.00 92.75 100 GLU A N 1
ATOM 830 C CA . GLU A 1 100 ? 23.300 2.982 -7.747 1.00 92.75 100 GLU A CA 1
ATOM 831 C C . GLU A 1 100 ? 22.492 4.099 -7.055 1.00 92.75 100 GLU A C 1
ATOM 833 O O . GLU A 1 100 ? 22.454 4.189 -5.825 1.00 92.75 100 GLU A O 1
ATOM 838 N N . LEU A 1 101 ? 21.836 4.969 -7.830 1.00 91.44 101 LEU A N 1
ATOM 839 C CA . LEU A 1 101 ? 20.981 6.027 -7.289 1.00 91.44 101 LEU A CA 1
ATOM 840 C C . LEU A 1 101 ? 19.672 5.480 -6.713 1.00 91.44 101 LEU A C 1
ATOM 842 O O . LEU A 1 101 ? 19.244 5.961 -5.667 1.00 91.44 101 LEU A O 1
ATOM 846 N N . GLU A 1 102 ? 19.054 4.492 -7.357 1.00 92.31 102 GLU A N 1
ATOM 847 C CA . GLU A 1 102 ? 17.844 3.828 -6.859 1.00 92.31 102 GLU A CA 1
ATOM 848 C C . GLU A 1 102 ? 18.106 3.104 -5.536 1.00 92.31 102 GLU A C 1
ATOM 850 O O . GLU A 1 102 ? 17.358 3.288 -4.577 1.00 92.31 102 GLU A O 1
ATOM 855 N N . GLU A 1 103 ? 19.207 2.353 -5.438 1.00 93.12 103 GLU A N 1
ATOM 856 C CA . GLU A 1 103 ? 19.625 1.711 -4.185 1.00 93.12 103 GLU A CA 1
ATOM 857 C C . GLU A 1 103 ? 19.832 2.739 -3.067 1.00 93.12 103 GLU A C 1
ATOM 859 O O . GLU A 1 103 ? 19.401 2.534 -1.929 1.00 93.12 103 GLU A O 1
ATOM 864 N N . ARG A 1 104 ? 20.441 3.884 -3.393 1.00 95.00 104 ARG A N 1
ATOM 865 C CA . ARG A 1 104 ? 20.674 4.959 -2.428 1.00 95.00 104 ARG A CA 1
ATOM 866 C C . ARG A 1 104 ? 19.384 5.653 -1.989 1.00 95.00 104 ARG A C 1
ATOM 868 O O . ARG A 1 104 ? 19.267 5.963 -0.807 1.00 95.00 104 ARG A O 1
ATOM 875 N N . ILE A 1 105 ? 18.434 5.885 -2.898 1.00 93.94 105 ILE A N 1
ATOM 876 C CA . ILE A 1 105 ? 17.109 6.429 -2.556 1.00 93.94 105 ILE A CA 1
ATOM 877 C C . ILE A 1 105 ? 16.385 5.463 -1.619 1.00 93.94 105 ILE A C 1
ATOM 879 O O . ILE A 1 105 ? 15.984 5.875 -0.537 1.00 93.94 105 ILE A O 1
ATOM 883 N N . ASN A 1 106 ? 16.330 4.175 -1.966 1.00 91.75 106 ASN A N 1
ATOM 884 C CA . ASN A 1 106 ? 15.675 3.162 -1.135 1.00 91.75 106 ASN A CA 1
ATOM 885 C C . ASN A 1 106 ? 16.309 3.062 0.263 1.00 91.75 106 ASN A C 1
ATOM 887 O O . ASN A 1 106 ? 15.603 2.937 1.262 1.00 91.75 106 ASN A O 1
ATOM 891 N N . SER A 1 107 ? 17.641 3.152 0.349 1.00 95.88 107 SER A N 1
ATOM 892 C CA . SER A 1 107 ? 18.344 3.185 1.635 1.00 95.88 107 SER A CA 1
ATOM 893 C C . SER A 1 107 ? 17.979 4.419 2.462 1.00 95.88 107 SER A C 1
ATOM 895 O O . SER A 1 107 ? 17.789 4.295 3.669 1.00 95.88 107 SER A O 1
ATOM 897 N N . MET A 1 108 ? 17.891 5.598 1.837 1.00 93.56 108 MET A N 1
ATOM 898 C CA . MET A 1 108 ? 17.510 6.835 2.526 1.00 93.56 108 MET A CA 1
ATOM 899 C C . MET A 1 108 ? 16.039 6.820 2.957 1.00 93.56 108 MET A C 1
ATOM 901 O O . MET A 1 108 ? 15.732 7.281 4.051 1.00 93.56 108 MET A O 1
ATOM 905 N N . ASP A 1 109 ? 15.139 6.268 2.144 1.00 92.81 109 ASP A N 1
ATOM 906 C CA . ASP A 1 109 ? 13.719 6.135 2.487 1.00 92.81 109 ASP A CA 1
ATOM 907 C C . ASP A 1 109 ? 13.515 5.187 3.677 1.00 92.81 109 ASP A C 1
ATOM 909 O O . ASP A 1 109 ? 12.716 5.480 4.568 1.00 92.81 109 ASP A O 1
ATOM 913 N N . SER A 1 110 ? 14.287 4.095 3.744 1.00 92.31 110 SER A N 1
ATOM 914 C CA . SER A 1 110 ? 14.303 3.209 4.915 1.00 92.31 110 SER A CA 1
ATOM 915 C C . SER A 1 110 ? 14.782 3.943 6.171 1.00 92.31 110 SER A C 1
ATOM 917 O O . SER A 1 110 ? 14.151 3.835 7.216 1.00 92.31 110 SER A O 1
ATOM 919 N N . GLU A 1 111 ? 15.855 4.734 6.073 1.00 96.44 111 GLU A N 1
ATOM 920 C CA . GLU A 1 111 ? 16.373 5.516 7.206 1.00 96.44 111 GLU A CA 1
ATOM 921 C C . GLU A 1 111 ? 15.369 6.585 7.672 1.00 96.44 111 GLU A C 1
ATOM 923 O O . GLU A 1 111 ? 15.172 6.781 8.872 1.00 96.44 111 GLU A O 1
ATOM 928 N N . ILE A 1 112 ? 14.681 7.251 6.739 1.00 92.88 112 ILE A N 1
ATOM 929 C CA . ILE A 1 112 ? 13.604 8.199 7.059 1.00 92.88 112 ILE A CA 1
ATOM 930 C C . ILE A 1 112 ? 12.472 7.490 7.802 1.00 92.88 112 ILE A C 1
ATOM 932 O O . ILE A 1 112 ? 11.971 8.034 8.787 1.00 92.88 112 ILE A O 1
ATOM 936 N N . HIS A 1 113 ? 12.072 6.302 7.348 1.00 92.81 113 HIS A N 1
ATOM 937 C CA . HIS A 1 113 ? 11.031 5.521 8.007 1.00 92.81 113 HIS A CA 1
ATOM 938 C C . HIS A 1 113 ? 11.428 5.159 9.444 1.00 92.81 113 HIS A C 1
ATOM 940 O O . HIS A 1 113 ? 10.660 5.419 10.372 1.00 92.81 113 HIS A O 1
ATOM 946 N N . ASP A 1 114 ? 12.648 4.661 9.643 1.00 93.75 114 ASP A N 1
ATOM 947 C CA . ASP A 1 114 ? 13.160 4.300 10.968 1.00 93.75 114 ASP A CA 1
ATOM 948 C C . ASP A 1 114 ? 13.197 5.517 11.912 1.00 93.75 114 ASP A C 1
ATOM 950 O O . ASP A 1 114 ? 12.721 5.448 13.048 1.00 93.75 114 ASP A O 1
ATOM 954 N N . LEU A 1 115 ? 13.670 6.672 11.427 1.00 94.31 115 LEU A N 1
ATOM 955 C CA . LEU A 1 115 ? 13.697 7.922 12.198 1.00 94.31 115 LEU A CA 1
ATOM 956 C C . LEU A 1 115 ? 12.296 8.477 12.499 1.00 94.31 115 LEU A C 1
ATOM 958 O O . LEU A 1 115 ? 12.095 9.142 13.519 1.00 94.31 115 LEU A O 1
ATOM 962 N N . GLN A 1 116 ? 11.317 8.248 11.621 1.00 91.12 116 GLN A N 1
ATOM 963 C CA . GLN A 1 116 ? 9.920 8.612 11.873 1.00 91.12 116 GLN A CA 1
ATOM 964 C C . GLN A 1 116 ? 9.316 7.745 12.978 1.00 91.12 116 GLN A C 1
ATOM 966 O O . GLN A 1 116 ? 8.655 8.281 13.870 1.00 91.12 116 GLN A O 1
ATOM 971 N N . VAL A 1 117 ? 9.580 6.436 12.953 1.00 92.19 117 VAL A N 1
ATOM 972 C CA . VAL A 1 117 ? 9.169 5.509 14.016 1.00 92.19 117 VAL A CA 1
ATOM 973 C C . VAL A 1 117 ? 9.816 5.904 15.344 1.00 92.19 117 VAL A C 1
ATOM 975 O O . VAL A 1 117 ? 9.124 6.009 16.355 1.00 92.19 117 VAL A O 1
ATOM 978 N N . GLU A 1 118 ? 11.116 6.204 15.352 1.00 94.38 118 GLU A N 1
ATOM 979 C CA . GLU A 1 118 ? 11.809 6.643 16.567 1.00 94.38 118 GLU A CA 1
ATOM 980 C C . GLU A 1 118 ? 11.241 7.963 17.114 1.00 94.38 118 GLU A C 1
ATOM 982 O O . GLU A 1 118 ? 10.991 8.074 18.314 1.00 94.38 118 GLU A O 1
ATOM 987 N N . ASN A 1 119 ? 10.969 8.950 16.252 1.00 90.69 119 ASN A N 1
ATOM 988 C CA . ASN A 1 119 ? 10.338 10.207 16.670 1.00 90.69 119 ASN A CA 1
ATOM 989 C C . ASN A 1 119 ? 8.956 9.997 17.295 1.00 90.69 119 ASN A C 1
ATOM 991 O O . ASN A 1 119 ? 8.624 10.681 18.263 1.00 90.69 119 ASN A O 1
ATOM 995 N N . LEU A 1 120 ? 8.157 9.068 16.763 1.00 89.69 120 LEU A N 1
ATOM 996 C CA . LEU A 1 120 ? 6.857 8.725 17.341 1.00 89.69 120 LEU A CA 1
ATOM 997 C C . LEU A 1 120 ? 7.024 8.143 18.748 1.00 89.69 120 LEU A C 1
ATOM 999 O O . LEU A 1 120 ? 6.408 8.645 19.686 1.00 89.69 120 LEU A O 1
ATOM 1003 N N . LEU A 1 121 ? 7.925 7.172 18.918 1.00 87.88 121 LEU A N 1
ATOM 1004 C CA . LEU A 1 121 ? 8.203 6.552 20.219 1.00 87.88 121 LEU A CA 1
ATOM 1005 C C . LEU A 1 121 ? 8.762 7.554 21.240 1.00 87.88 121 LEU A C 1
ATOM 1007 O O . LEU A 1 121 ? 8.409 7.523 22.420 1.00 87.88 121 LEU A O 1
ATOM 1011 N N . LEU A 1 122 ? 9.639 8.463 20.807 1.00 89.25 122 LEU A N 1
ATOM 1012 C CA . LEU A 1 122 ? 10.153 9.532 21.664 1.00 89.25 122 LEU A CA 1
ATOM 1013 C C . LEU A 1 122 ? 9.058 10.539 22.029 1.00 89.25 122 LEU A C 1
ATOM 1015 O O . LEU A 1 122 ? 9.026 10.999 23.170 1.00 89.25 122 LEU A O 1
ATOM 1019 N N . GLY A 1 123 ? 8.153 10.850 21.098 1.00 85.81 123 GLY A N 1
ATOM 1020 C CA . GLY A 1 123 ? 6.975 11.679 21.346 1.00 85.81 123 GLY A CA 1
ATOM 1021 C C . GLY A 1 123 ? 6.052 11.072 22.402 1.00 85.81 123 GLY A C 1
ATOM 1022 O O . GLY A 1 123 ? 5.683 11.766 23.348 1.00 85.81 123 GLY A O 1
ATOM 1023 N N . GLU A 1 124 ? 5.764 9.772 22.301 1.00 79.56 124 GLU A N 1
ATOM 1024 C CA . GLU A 1 124 ? 5.012 9.022 23.318 1.00 79.56 124 GLU A CA 1
ATOM 1025 C C . GLU A 1 124 ? 5.717 9.070 24.676 1.00 79.56 124 GLU A C 1
ATOM 1027 O O . GLU A 1 124 ? 5.106 9.399 25.687 1.00 79.56 124 GLU A O 1
ATOM 1032 N N . LYS A 1 125 ? 7.037 8.859 24.710 1.00 83.38 125 LYS A N 1
ATOM 1033 C CA . LYS A 1 125 ? 7.804 8.885 25.962 1.00 83.38 125 LYS A CA 1
ATOM 1034 C C . LYS A 1 125 ? 7.849 10.267 26.618 1.00 83.38 125 LYS A C 1
ATOM 1036 O O . LYS A 1 125 ? 7.833 10.366 27.843 1.00 83.38 125 LYS A O 1
ATOM 1041 N N . ILE A 1 126 ? 7.936 11.337 25.826 1.00 82.12 126 ILE A N 1
ATOM 1042 C CA . ILE A 1 126 ? 7.828 12.712 26.333 1.00 82.12 126 ILE A CA 1
ATOM 1043 C C . ILE A 1 126 ? 6.425 12.935 26.895 1.00 82.12 126 ILE A C 1
ATOM 1045 O O . ILE A 1 126 ? 6.296 13.459 27.999 1.00 82.12 126 ILE A O 1
ATOM 1049 N N . GLN A 1 127 ? 5.393 12.493 26.176 1.00 76.25 127 GLN A N 1
ATOM 1050 C CA . GLN A 1 127 ? 4.009 12.599 26.620 1.00 76.25 127 GLN A CA 1
ATOM 1051 C C . GLN A 1 127 ? 3.768 11.842 27.934 1.00 76.25 127 GLN A C 1
ATOM 1053 O O . GLN A 1 127 ? 3.111 12.394 28.813 1.00 76.25 127 GLN A O 1
ATOM 1058 N N . ASP A 1 128 ? 4.338 10.648 28.101 1.00 71.88 128 ASP A N 1
ATOM 1059 C CA . ASP A 1 128 ? 4.258 9.858 29.336 1.00 71.88 128 ASP A CA 1
ATOM 1060 C C . ASP A 1 128 ? 4.957 10.568 30.514 1.00 71.88 128 ASP A C 1
ATOM 1062 O O . ASP A 1 128 ? 4.431 10.660 31.625 1.00 71.88 128 ASP A O 1
ATOM 1066 N N . LEU A 1 129 ? 6.136 11.155 30.278 1.00 74.81 129 LEU A N 1
ATOM 1067 C CA . LEU A 1 129 ? 6.851 11.944 31.293 1.00 74.81 129 LEU A CA 1
ATOM 1068 C C . LEU A 1 129 ? 6.110 13.243 31.660 1.00 74.81 129 LEU A C 1
ATOM 1070 O O . LEU A 1 129 ? 6.219 13.739 32.786 1.00 74.81 129 LEU A O 1
ATOM 1074 N N . GLU A 1 130 ? 5.350 13.812 30.726 1.00 69.75 130 GLU A N 1
ATOM 1075 C CA . GLU A 1 130 ? 4.483 14.965 30.970 1.00 69.75 130 GLU A CA 1
ATOM 1076 C C . GLU A 1 130 ? 3.159 14.565 31.656 1.00 69.75 130 GLU A C 1
ATOM 1078 O O . GLU A 1 130 ? 2.648 15.324 32.495 1.00 69.75 130 GLU A O 1
ATOM 1083 N N . SER A 1 131 ? 2.621 13.372 31.368 1.00 56.66 131 SER A N 1
ATOM 1084 C CA . SER 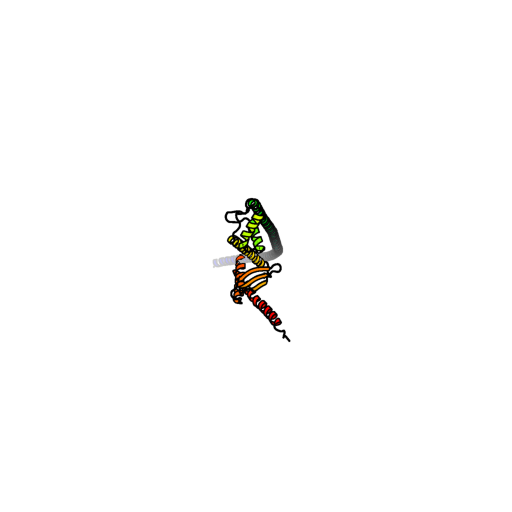A 1 131 ? 1.372 12.838 31.933 1.00 56.66 131 SER A CA 1
ATOM 1085 C C . SER A 1 131 ? 1.527 12.287 33.350 1.00 56.66 131 SER A C 1
ATOM 1087 O O . SER A 1 131 ? 0.545 12.325 34.102 1.00 56.66 131 SER A O 1
ATOM 1089 N N . GLU A 1 132 ? 2.745 11.928 33.788 1.00 53.56 132 GLU A N 1
ATOM 1090 C CA . GLU A 1 132 ? 3.062 11.561 35.185 1.00 53.56 132 GLU A CA 1
ATOM 1091 C C . GLU A 1 132 ? 2.578 12.609 36.213 1.00 53.56 132 GLU A C 1
ATOM 1093 O O . GLU A 1 132 ? 2.445 12.317 37.405 1.00 53.56 132 GLU A O 1
ATOM 1098 N N . LYS A 1 133 ? 2.237 13.833 35.779 1.00 53.34 133 LYS A N 1
ATOM 1099 C CA . LYS A 1 133 ? 1.678 14.881 36.645 1.00 53.34 133 LYS A CA 1
ATOM 1100 C C . LYS A 1 133 ? 0.145 14.974 36.688 1.00 53.34 133 LYS A C 1
ATOM 1102 O O . LYS A 1 133 ? -0.349 15.673 37.576 1.00 53.34 133 LYS A O 1
ATOM 1107 N N . LYS A 1 134 ? -0.638 14.316 35.813 1.00 53.88 134 LYS A N 1
ATOM 1108 C CA . LYS A 1 134 ? -2.121 14.427 35.797 1.00 53.88 134 LYS A CA 1
ATOM 1109 C C . LYS A 1 134 ? -2.841 13.168 35.273 1.00 53.88 134 LYS A C 1
ATOM 1111 O O . LYS A 1 134 ? -3.215 13.087 34.111 1.00 53.88 134 LYS A O 1
ATOM 1116 N N . LEU A 1 135 ? -3.203 12.275 36.196 1.00 54.47 135 LEU A N 1
ATOM 1117 C CA . LEU A 1 135 ? -3.989 11.036 36.008 1.00 54.47 135 LEU A CA 1
ATOM 1118 C C . LEU A 1 135 ? -5.436 11.186 35.476 1.00 54.47 135 LEU A C 1
ATOM 1120 O O . LEU A 1 135 ? -6.197 10.219 35.506 1.00 54.47 135 LEU A O 1
ATOM 1124 N N . THR A 1 136 ? -5.886 12.381 35.081 1.00 58.66 136 THR A N 1
ATOM 1125 C CA . THR A 1 136 ? -7.325 12.621 34.858 1.00 58.66 136 THR A CA 1
ATOM 1126 C C . THR A 1 136 ? -7.673 13.327 33.550 1.00 58.66 136 THR A C 1
ATOM 1128 O O . THR A 1 136 ? -8.503 12.797 32.816 1.00 58.66 136 THR A O 1
ATOM 1131 N N . LYS A 1 137 ? -7.048 14.456 33.188 1.00 58.47 137 LYS A N 1
ATOM 1132 C CA . LYS A 1 137 ? -7.252 15.135 31.889 1.00 58.47 137 LYS A CA 1
ATOM 1133 C C . LYS A 1 137 ? -5.972 15.830 31.426 1.00 58.47 137 LYS A C 1
ATOM 1135 O O . LYS A 1 137 ? -5.434 16.651 32.172 1.00 58.47 137 LYS A O 1
ATOM 1140 N N . THR A 1 138 ? -5.514 15.513 30.217 1.00 55.09 138 THR A N 1
ATOM 1141 C CA . THR A 1 138 ? -4.342 16.135 29.570 1.00 55.09 138 THR A CA 1
ATOM 1142 C C . THR A 1 138 ? -4.710 17.502 28.999 1.00 55.09 138 THR A C 1
ATOM 1144 O O . THR A 1 138 ? -4.086 18.500 29.339 1.00 55.09 138 THR A O 1
ATOM 1147 N N . ASP A 1 139 ? -5.839 17.557 28.294 1.00 54.53 139 ASP A N 1
ATOM 1148 C CA . ASP A 1 139 ? -6.522 18.766 27.841 1.00 54.53 139 ASP A CA 1
ATOM 1149 C C . ASP A 1 139 ? -7.980 18.678 28.283 1.00 54.53 139 ASP A C 1
ATOM 1151 O O . ASP A 1 139 ? -8.524 17.582 28.396 1.00 54.53 139 ASP A O 1
ATOM 1155 N N . ALA A 1 140 ? -8.675 19.794 28.507 1.00 58.97 140 ALA A N 1
ATOM 1156 C CA . ALA A 1 140 ? -10.058 19.811 29.014 1.00 58.97 140 ALA A CA 1
ATOM 1157 C C . ALA A 1 140 ? -11.084 18.941 28.228 1.00 58.97 140 ALA A C 1
ATOM 1159 O O . ALA A 1 140 ? -12.226 18.799 28.673 1.00 58.97 140 ALA A O 1
ATOM 1160 N N . LYS A 1 141 ? -10.688 18.360 27.084 1.00 65.56 141 LYS A N 1
ATOM 1161 C CA . LYS A 1 141 ? -11.473 17.500 26.193 1.00 65.56 141 LYS A CA 1
ATOM 1162 C C . LYS A 1 141 ? -11.155 15.996 26.271 1.00 65.56 141 LYS A C 1
ATOM 1164 O O . LYS A 1 141 ? -12.055 15.219 25.970 1.00 65.56 141 LYS A O 1
ATOM 1169 N N . SER A 1 142 ? -9.959 15.576 26.697 1.00 72.12 142 SER A N 1
ATOM 1170 C CA . SER A 1 142 ? -9.512 14.176 26.563 1.00 72.12 142 SER A CA 1
ATOM 1171 C C . SER A 1 142 ? -8.944 13.612 27.867 1.00 72.12 142 SER A C 1
ATOM 1173 O O . SER A 1 142 ? -8.234 14.297 28.603 1.00 72.12 142 SER A O 1
ATOM 1175 N N . TYR A 1 143 ? -9.284 12.354 28.161 1.00 84.19 143 TYR A N 1
ATOM 1176 C CA . TYR A 1 143 ? -8.720 11.607 29.289 1.00 84.19 143 TYR A CA 1
ATOM 1177 C C . TYR A 1 143 ? -7.282 11.173 28.978 1.00 84.19 143 TYR A C 1
ATOM 1179 O O . TYR A 1 143 ? -6.936 10.997 27.808 1.00 84.19 143 TYR A O 1
ATOM 1187 N N . SER A 1 144 ? -6.459 11.006 30.019 1.00 84.38 144 SER A N 1
ATOM 1188 C CA . SER A 1 144 ? -5.072 10.550 29.864 1.00 84.38 144 SER A CA 1
ATOM 1189 C C . SER A 1 144 ? -5.001 9.144 29.257 1.00 84.38 144 SER A C 1
ATOM 1191 O O . SER A 1 144 ? -5.979 8.386 29.311 1.00 84.38 144 SER A O 1
ATOM 1193 N N . ASN A 1 145 ? -3.851 8.794 28.679 1.00 85.19 145 ASN A N 1
ATOM 1194 C CA . ASN A 1 145 ? -3.660 7.496 28.037 1.00 85.19 145 ASN A CA 1
ATOM 1195 C C . ASN A 1 145 ? -3.855 6.345 29.037 1.00 85.19 145 ASN A C 1
ATOM 1197 O O . ASN A 1 145 ? -4.579 5.393 28.767 1.00 85.19 145 ASN A O 1
ATOM 1201 N N . GLU A 1 146 ? -3.339 6.494 30.254 1.00 85.88 146 GLU A N 1
ATOM 1202 C CA . GLU A 1 146 ? -3.460 5.506 31.328 1.00 85.88 146 GLU A CA 1
ATOM 1203 C C . GLU A 1 146 ? -4.927 5.272 31.720 1.00 85.88 146 GLU A C 1
ATOM 1205 O O . GLU A 1 146 ? -5.348 4.137 31.945 1.00 85.88 146 GLU A O 1
ATOM 1210 N N . MET A 1 147 ? -5.746 6.332 31.756 1.00 89.75 147 MET A N 1
ATOM 1211 C CA . MET A 1 147 ? -7.183 6.203 32.013 1.00 89.75 147 MET A CA 1
ATOM 1212 C C . MET A 1 147 ? -7.907 5.495 30.864 1.00 89.75 147 MET A C 1
ATOM 1214 O O . MET A 1 147 ? -8.799 4.683 31.116 1.00 89.75 147 MET A O 1
ATOM 1218 N N . ARG A 1 148 ? -7.533 5.777 29.609 1.00 91.06 148 ARG A N 1
ATOM 1219 C CA . ARG A 1 148 ? -8.089 5.091 28.431 1.00 91.06 148 ARG A CA 1
ATOM 1220 C C . ARG A 1 148 ? -7.728 3.609 28.433 1.00 91.06 148 ARG A C 1
ATOM 1222 O O . ARG A 1 148 ? -8.626 2.794 28.260 1.00 91.06 148 ARG A O 1
ATOM 1229 N N . LEU A 1 149 ? -6.472 3.266 28.720 1.00 91.50 149 LEU A N 1
ATOM 1230 C CA . LEU A 1 149 ? -6.011 1.880 28.840 1.00 91.50 149 LEU A CA 1
ATOM 1231 C C . LEU A 1 149 ? -6.782 1.121 29.924 1.00 91.50 149 LEU A C 1
ATOM 1233 O O . LEU A 1 149 ? -7.293 0.043 29.648 1.00 91.50 149 LEU A O 1
ATOM 1237 N N . MET A 1 150 ? -7.005 1.716 31.103 1.00 92.31 150 MET A N 1
ATOM 1238 C CA . MET A 1 150 ? -7.853 1.094 32.135 1.00 92.31 150 MET A CA 1
ATOM 1239 C C . MET A 1 150 ? -9.292 0.837 31.658 1.00 92.31 150 MET A C 1
ATOM 1241 O O . MET A 1 150 ? -9.904 -0.165 32.033 1.00 92.31 150 MET A O 1
ATOM 1245 N N . VAL A 1 151 ? -9.859 1.743 30.854 1.00 94.56 151 VAL A N 1
ATOM 1246 C CA . VAL A 1 151 ? -11.187 1.545 30.255 1.00 94.56 151 VAL A CA 1
ATOM 1247 C C . VAL A 1 151 ? -11.151 0.424 29.214 1.00 94.56 151 VAL A C 1
ATOM 1249 O O . VAL A 1 151 ? -12.042 -0.423 29.227 1.00 94.56 151 VAL A O 1
ATOM 1252 N N . TYR A 1 152 ? -10.136 0.385 28.350 1.00 94.81 152 TYR A N 1
ATOM 1253 C CA . TYR A 1 152 ? -9.968 -0.660 27.336 1.00 94.81 152 TYR A CA 1
ATOM 1254 C C . TYR A 1 152 ? -9.753 -2.041 27.956 1.00 94.81 152 TYR A C 1
ATOM 1256 O O . TYR A 1 152 ? -10.403 -2.995 27.533 1.00 94.81 152 TYR A O 1
ATOM 1264 N N . ASP A 1 153 ? -8.964 -2.141 29.023 1.00 94.56 153 ASP A N 1
ATOM 1265 C CA . ASP A 1 153 ? -8.801 -3.376 29.789 1.00 94.56 153 ASP A CA 1
ATOM 1266 C C . ASP A 1 153 ? -10.135 -3.840 30.376 1.00 94.56 153 ASP A C 1
ATOM 1268 O O . ASP A 1 153 ? -10.476 -5.021 30.304 1.00 94.56 153 ASP A O 1
ATOM 1272 N N . ALA A 1 154 ? -10.936 -2.925 30.928 1.00 95.50 154 ALA A N 1
ATOM 1273 C CA . ALA A 1 154 ? -12.257 -3.272 31.443 1.00 95.50 154 ALA A CA 1
ATOM 1274 C C . ALA A 1 154 ? -13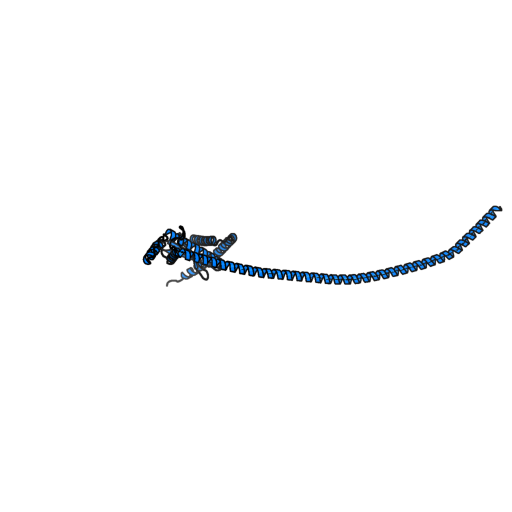.204 -3.758 30.328 1.00 95.50 154 ALA A C 1
ATOM 1276 O O . ALA A 1 154 ? -13.950 -4.713 30.545 1.00 95.50 154 ALA A O 1
ATOM 1277 N N . ILE A 1 155 ? -13.150 -3.150 29.137 1.00 94.44 155 ILE A N 1
ATOM 1278 C CA . ILE A 1 155 ? -13.919 -3.589 27.960 1.00 94.44 155 ILE A CA 1
ATOM 1279 C C . ILE A 1 155 ? -13.470 -4.989 27.513 1.00 94.44 155 ILE A C 1
ATOM 1281 O O . ILE A 1 155 ? -14.315 -5.858 27.313 1.00 94.44 155 ILE A O 1
ATOM 1285 N N . SER A 1 156 ? -12.160 -5.229 27.424 1.00 91.62 156 SER A N 1
ATOM 1286 C CA . SER A 1 156 ? -11.577 -6.530 27.060 1.00 91.62 156 SER A CA 1
ATOM 1287 C C . SER A 1 156 ? -11.967 -7.634 28.055 1.00 91.62 156 SER A C 1
ATOM 1289 O O . SER A 1 156 ? -12.294 -8.755 27.670 1.00 91.62 156 SER A O 1
ATOM 1291 N N . ASN A 1 157 ? -12.065 -7.287 29.342 1.00 94.31 157 ASN A N 1
ATOM 1292 C CA . ASN A 1 157 ? -12.562 -8.167 30.403 1.00 94.31 157 ASN A CA 1
ATOM 1293 C C . ASN A 1 157 ? -14.102 -8.231 30.492 1.00 94.31 157 ASN A C 1
ATOM 1295 O O . ASN A 1 157 ? -14.643 -8.635 31.523 1.00 94.31 157 ASN A O 1
ATOM 1299 N N . GLN A 1 158 ? -14.815 -7.827 29.435 1.00 93.81 158 GLN A N 1
ATOM 1300 C CA . GLN A 1 158 ? -16.275 -7.918 29.312 1.00 93.81 158 GLN A CA 1
ATOM 1301 C C . GLN A 1 158 ? -17.046 -7.200 30.434 1.00 93.81 158 GLN A C 1
ATOM 1303 O O . GLN A 1 158 ? -18.171 -7.568 30.779 1.00 93.81 158 GLN A O 1
ATOM 1308 N N . VAL A 1 159 ? -16.467 -6.150 31.025 1.00 95.50 159 VAL A N 1
ATOM 1309 C CA . VAL A 1 159 ? -17.171 -5.340 32.022 1.00 95.50 159 VAL A CA 1
ATOM 1310 C C . VAL A 1 159 ? -18.224 -4.491 31.302 1.00 95.50 159 VAL A C 1
ATOM 1312 O O . VAL A 1 159 ? -17.873 -3.717 30.410 1.00 95.50 159 VAL 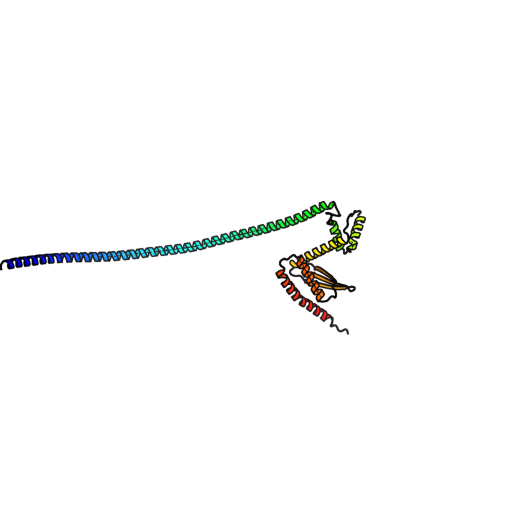A O 1
ATOM 1315 N N . PRO A 1 160 ? -19.510 -4.543 31.706 1.00 95.75 160 PRO A N 1
ATOM 1316 C CA . PRO A 1 160 ? -20.537 -3.704 31.099 1.00 95.75 160 PRO A CA 1
ATOM 1317 C C . PRO A 1 160 ? -20.162 -2.220 31.179 1.00 95.75 160 PRO A C 1
ATOM 1319 O O . PRO A 1 160 ? -19.810 -1.729 32.255 1.00 95.75 160 PRO A O 1
ATOM 1322 N N . THR A 1 161 ? -20.295 -1.480 30.075 1.00 94.31 161 THR A N 1
ATOM 1323 C CA . THR A 1 161 ? -19.869 -0.067 29.969 1.00 94.31 161 THR A CA 1
ATOM 1324 C C . THR A 1 161 ? -20.478 0.832 31.051 1.00 94.31 161 THR A C 1
ATOM 1326 O O . THR A 1 161 ? -19.824 1.744 31.561 1.00 94.31 161 THR A O 1
ATOM 1329 N N . ALA A 1 162 ? -21.710 0.536 31.479 1.00 94.62 162 ALA A N 1
ATOM 1330 C CA . ALA A 1 162 ? -22.393 1.224 32.575 1.00 94.62 162 ALA A CA 1
ATOM 1331 C C . ALA A 1 162 ? -21.693 1.067 33.942 1.00 94.62 162 ALA A C 1
ATOM 1333 O O . ALA A 1 162 ? -21.814 1.940 34.804 1.00 94.62 162 ALA A O 1
ATOM 1334 N N . ASN A 1 163 ? -20.944 -0.020 34.136 1.00 96.38 163 ASN A N 1
ATOM 1335 C CA . ASN A 1 163 ? -20.296 -0.371 35.397 1.00 96.38 163 ASN A CA 1
ATOM 1336 C C . ASN A 1 163 ? -18.830 0.073 35.467 1.00 96.38 163 ASN A C 1
ATOM 1338 O O . ASN A 1 163 ? -18.324 0.263 36.575 1.00 96.38 163 ASN A O 1
ATOM 1342 N N . ILE A 1 164 ? -18.171 0.293 34.324 1.00 95.56 164 ILE A N 1
ATOM 1343 C CA . ILE A 1 164 ? -16.740 0.644 34.244 1.00 95.56 164 ILE A CA 1
ATOM 1344 C C . ILE A 1 164 ? -16.414 1.877 35.101 1.00 95.56 164 ILE A C 1
ATOM 1346 O O . ILE A 1 164 ? -15.489 1.844 35.911 1.00 95.56 164 ILE A O 1
ATOM 1350 N N . HIS A 1 165 ? -17.234 2.930 35.028 1.00 93.62 165 HIS A N 1
ATOM 1351 C CA . HIS A 1 165 ? -17.067 4.137 35.847 1.00 93.62 165 HIS A CA 1
ATOM 1352 C C . HIS A 1 165 ? -17.000 3.838 37.356 1.00 93.62 165 HIS A C 1
ATOM 1354 O O . HIS A 1 165 ? -16.121 4.320 38.075 1.00 93.62 165 HIS A O 1
ATOM 1360 N N . ASN A 1 166 ? -17.954 3.043 37.845 1.00 93.75 166 ASN A N 1
ATOM 1361 C CA . ASN A 1 166 ? -18.058 2.697 39.260 1.00 93.75 166 ASN A CA 1
ATOM 1362 C C . ASN A 1 166 ? -16.914 1.779 39.691 1.00 93.75 166 ASN A C 1
ATOM 1364 O O . ASN A 1 166 ? -16.419 1.901 40.812 1.00 93.75 166 ASN A O 1
ATOM 1368 N N . LEU A 1 167 ? -16.502 0.874 38.804 1.00 94.94 167 LEU A N 1
ATOM 1369 C CA . LEU A 1 167 ? -15.413 -0.060 39.040 1.00 94.94 167 LEU A CA 1
ATOM 1370 C C . LEU A 1 167 ? -14.087 0.684 39.234 1.00 94.94 167 LEU A C 1
ATOM 1372 O O . LEU A 1 167 ? -13.450 0.524 40.275 1.00 94.94 167 LEU A O 1
ATOM 1376 N N . ILE A 1 168 ? -13.736 1.574 38.300 1.00 93.88 168 ILE A N 1
ATOM 1377 C CA . ILE A 1 168 ? -12.510 2.384 38.361 1.00 93.88 168 ILE A CA 1
ATOM 1378 C C . ILE A 1 168 ? -12.493 3.243 39.632 1.00 93.88 168 ILE A C 1
ATOM 1380 O O . ILE A 1 168 ? -11.506 3.242 40.369 1.00 93.88 168 ILE A O 1
ATOM 1384 N N . LYS A 1 169 ? -13.607 3.914 39.962 1.00 91.75 169 LYS A N 1
ATOM 1385 C CA . LYS A 1 169 ? -13.716 4.698 41.206 1.00 91.75 169 LYS A CA 1
ATOM 1386 C C . LYS A 1 169 ? -13.481 3.856 42.459 1.00 91.75 169 LYS A C 1
ATOM 1388 O O . LYS A 1 169 ? -12.748 4.280 43.351 1.00 91.75 169 LYS A O 1
ATOM 1393 N N . LYS A 1 170 ? -14.099 2.674 42.548 1.00 92.75 170 LYS A N 1
ATOM 1394 C CA . LYS A 1 170 ? -13.942 1.779 43.706 1.00 92.75 170 LYS A CA 1
ATOM 1395 C C . LYS A 1 170 ? -12.516 1.244 43.825 1.00 92.75 170 LYS A C 1
ATOM 1397 O O . LYS A 1 170 ? -12.010 1.156 44.944 1.00 92.75 170 LYS A O 1
ATOM 1402 N N . PHE A 1 171 ? -11.861 0.931 42.708 1.00 91.88 171 PHE A N 1
ATOM 1403 C CA . PHE A 1 171 ? -10.453 0.537 42.720 1.00 91.88 171 PHE A CA 1
ATOM 1404 C C . PHE A 1 171 ? -9.548 1.683 43.169 1.00 91.88 171 PHE A C 1
ATOM 1406 O O . PHE A 1 171 ? -8.761 1.482 44.091 1.00 91.88 171 PHE A O 1
ATOM 1413 N N . GLY A 1 172 ? -9.723 2.893 42.627 1.00 88.00 172 GLY A N 1
ATOM 1414 C CA . GLY A 1 172 ? -8.972 4.074 43.067 1.00 88.00 172 GLY A CA 1
ATOM 1415 C C . GLY A 1 172 ? -9.073 4.294 44.580 1.00 88.00 172 GLY A C 1
ATOM 1416 O O . GLY A 1 172 ? -8.055 4.392 45.264 1.00 88.00 172 GLY A O 1
ATOM 1417 N N . LEU A 1 173 ? -10.292 4.229 45.132 1.00 89.81 173 LEU A N 1
ATOM 1418 C CA . LEU A 1 173 ? -10.523 4.323 46.579 1.00 89.81 173 LEU A CA 1
ATOM 1419 C C . LEU A 1 173 ? -9.797 3.224 47.370 1.00 89.81 173 LEU A C 1
ATOM 1421 O O . LEU A 1 173 ? -9.201 3.511 48.409 1.00 89.81 173 LEU A O 1
ATOM 1425 N N . ARG A 1 174 ? -9.810 1.977 46.883 1.00 92.62 174 ARG A N 1
ATOM 1426 C CA . ARG A 1 174 ? -9.144 0.843 47.544 1.00 92.62 174 ARG A CA 1
ATOM 1427 C C . ARG A 1 174 ? -7.624 1.001 47.589 1.00 92.62 174 ARG A C 1
ATOM 1429 O O . ARG A 1 174 ? -7.011 0.612 48.580 1.00 92.62 174 ARG A O 1
ATOM 1436 N N . PHE A 1 175 ? -7.037 1.605 46.560 1.00 90.12 175 PHE A N 1
ATOM 1437 C CA . PHE A 1 175 ? -5.600 1.881 46.481 1.00 90.12 175 PHE A CA 1
ATOM 1438 C C . PHE A 1 175 ? -5.203 3.255 47.036 1.00 90.12 175 PHE A C 1
ATOM 1440 O O . PHE A 1 175 ? -4.042 3.638 46.935 1.00 90.12 175 PHE A O 1
ATOM 1447 N N . LYS A 1 176 ? -6.137 3.988 47.662 1.00 88.00 176 LYS A N 1
ATOM 1448 C CA . LYS A 1 176 ? -5.924 5.351 48.186 1.00 88.00 176 LYS A CA 1
ATOM 1449 C C . LYS A 1 176 ? -5.467 6.352 47.110 1.00 88.00 176 LYS A C 1
ATOM 1451 O O . LYS A 1 176 ? -4.798 7.334 47.422 1.00 88.00 176 LYS A O 1
ATOM 1456 N N . ILE A 1 177 ? -5.862 6.126 45.859 1.00 84.50 177 ILE A N 1
ATOM 1457 C CA . ILE A 1 177 ? -5.625 7.029 44.732 1.00 84.50 177 ILE A CA 1
ATOM 1458 C C . ILE A 1 177 ? -6.878 7.888 44.543 1.00 84.50 177 ILE A C 1
ATOM 1460 O O . ILE A 1 177 ? -7.977 7.377 44.318 1.00 84.50 177 ILE A O 1
ATOM 1464 N N . SER A 1 178 ? -6.718 9.209 44.632 1.00 78.81 178 SER A N 1
ATOM 1465 C CA . SER A 1 178 ? -7.812 10.152 44.388 1.00 78.81 178 SER A CA 1
ATOM 1466 C C . SER A 1 178 ? -7.984 10.381 42.887 1.00 78.81 178 SER A C 1
ATOM 1468 O O . SER A 1 178 ? -7.224 11.126 42.271 1.00 78.81 178 SER A O 1
ATOM 1470 N N . LEU A 1 179 ? -8.987 9.733 42.292 1.00 82.50 179 LEU A N 1
ATOM 1471 C CA . LEU A 1 179 ? -9.371 9.945 40.896 1.00 82.50 179 LEU A CA 1
ATOM 1472 C C . LEU A 1 179 ? -10.435 11.047 40.834 1.00 82.50 179 LEU A C 1
ATOM 1474 O O . LEU A 1 179 ? -11.608 10.807 41.128 1.00 82.50 179 LEU A O 1
ATOM 1478 N N . SER A 1 180 ? -10.024 12.269 40.487 1.00 77.31 180 SER A N 1
ATOM 1479 C CA . SER A 1 180 ? -10.919 13.434 40.462 1.00 77.31 180 SER A CA 1
ATOM 1480 C C . SER A 1 180 ? -11.925 13.410 39.306 1.00 77.31 180 SER A C 1
ATOM 1482 O O . SER A 1 180 ? -13.050 13.880 39.471 1.00 77.31 180 SER A O 1
ATOM 1484 N N . ASP A 1 181 ? -11.557 12.831 38.162 1.00 83.50 181 ASP A N 1
ATOM 1485 C CA . ASP A 1 181 ? -12.404 12.739 36.973 1.00 83.50 181 ASP A CA 1
ATOM 1486 C C . ASP A 1 181 ? -12.253 11.351 36.338 1.00 83.50 181 ASP A C 1
ATOM 1488 O O . ASP A 1 181 ? -11.171 10.977 35.893 1.00 83.50 181 ASP A O 1
ATOM 1492 N N . VAL A 1 182 ? -13.336 10.571 36.338 1.00 89.31 182 VAL A N 1
ATOM 1493 C CA . VAL A 1 182 ? -13.394 9.212 35.775 1.00 89.31 182 VAL A CA 1
ATOM 1494 C C . VAL A 1 182 ? -14.415 9.216 34.640 1.00 89.31 182 VAL A C 1
ATOM 1496 O O . VAL A 1 182 ? -15.528 9.713 34.868 1.00 89.31 182 VAL A O 1
ATOM 1499 N N . PRO A 1 183 ? -14.102 8.624 33.469 1.00 91.31 183 PRO A N 1
ATOM 1500 C CA . PRO A 1 183 ? -15.006 8.564 32.326 1.00 91.31 183 PRO A CA 1
ATOM 1501 C C . PRO A 1 183 ? -16.404 8.103 32.730 1.00 91.31 183 PRO A C 1
ATOM 1503 O O . PRO A 1 183 ? -16.580 7.083 33.402 1.00 91.31 183 PRO A O 1
ATOM 1506 N N . LYS A 1 184 ? -17.419 8.888 32.362 1.00 91.38 184 LYS A N 1
ATOM 1507 C CA . LYS A 1 184 ? -18.822 8.490 32.528 1.00 91.38 184 LYS A CA 1
ATOM 1508 C C . LYS A 1 184 ? -19.201 7.505 31.424 1.00 91.38 184 LYS A C 1
ATOM 1510 O O . LYS A 1 184 ? -18.534 7.442 30.397 1.00 91.38 184 LYS A O 1
ATOM 1515 N N . ARG A 1 185 ? -20.319 6.794 31.604 1.00 92.62 185 ARG A N 1
ATOM 1516 C CA . ARG A 1 185 ? -20.831 5.793 30.652 1.00 92.62 185 ARG A CA 1
ATOM 1517 C C . ARG A 1 185 ? -20.781 6.256 29.189 1.00 92.62 185 ARG A C 1
ATOM 1519 O O . ARG A 1 185 ? -20.219 5.553 28.368 1.00 92.62 185 ARG A O 1
ATOM 1526 N N . ALA A 1 186 ? -21.298 7.447 28.880 1.00 91.19 186 ALA A N 1
ATOM 1527 C CA . ALA A 1 186 ? -21.318 7.958 27.506 1.00 91.19 186 ALA A CA 1
ATOM 1528 C C . ALA A 1 186 ? -19.909 8.121 26.901 1.00 91.19 186 ALA A C 1
ATOM 1530 O O . ALA A 1 186 ? -19.705 7.880 25.715 1.00 91.19 186 ALA A O 1
ATOM 1531 N N . THR A 1 187 ? -18.928 8.511 27.721 1.00 91.50 187 THR A N 1
ATOM 1532 C CA . THR A 1 187 ? -17.523 8.603 27.312 1.00 91.50 187 THR A CA 1
ATOM 1533 C C . THR A 1 187 ? -16.918 7.217 27.120 1.00 91.50 187 THR A C 1
ATOM 1535 O O . THR A 1 187 ? -16.227 6.994 26.136 1.00 91.50 187 THR A O 1
ATOM 1538 N N . VAL A 1 188 ? -17.207 6.277 28.021 1.00 94.00 188 VAL A N 1
ATOM 1539 C CA . VAL A 1 188 ? -16.772 4.879 27.890 1.00 94.00 188 VAL A CA 1
ATOM 1540 C C . VAL A 1 188 ? -17.317 4.266 26.599 1.00 94.00 188 VAL A C 1
ATOM 1542 O O . VAL A 1 188 ? -16.561 3.672 25.847 1.00 94.00 188 VAL A O 1
ATOM 1545 N N . GLU A 1 189 ? -18.596 4.476 26.286 1.00 92.69 189 GLU A N 1
ATOM 1546 C CA . GLU A 1 189 ? -19.206 4.010 25.034 1.00 92.69 189 GLU A CA 1
ATOM 1547 C C . GLU A 1 189 ? -18.582 4.677 23.796 1.00 92.69 189 GLU A C 1
ATOM 1549 O O . GLU A 1 189 ? -18.466 4.042 22.752 1.00 92.69 189 GLU A O 1
ATOM 1554 N N . ALA A 1 190 ? -18.147 5.940 23.892 1.00 90.81 190 ALA A N 1
ATOM 1555 C CA . ALA A 1 190 ? -17.376 6.581 22.825 1.00 90.81 190 ALA A CA 1
ATOM 1556 C C . ALA A 1 190 ? -16.005 5.915 22.637 1.00 90.81 190 ALA A C 1
ATOM 1558 O O . ALA A 1 190 ? -15.645 5.597 21.509 1.00 90.81 190 ALA A O 1
ATOM 1559 N N . MET A 1 191 ? -15.301 5.616 23.731 1.00 93.00 191 MET A N 1
ATOM 1560 C CA . MET A 1 191 ? -14.039 4.871 23.704 1.00 93.00 191 MET A CA 1
ATOM 1561 C C . MET A 1 191 ? -14.221 3.450 23.136 1.00 93.00 191 MET A C 1
ATOM 1563 O O . MET A 1 191 ? -13.364 2.976 22.398 1.00 93.00 191 MET A O 1
ATOM 1567 N N . THR A 1 192 ? -15.344 2.778 23.411 1.00 92.25 192 THR A N 1
ATOM 1568 C CA . THR A 1 192 ? -15.680 1.485 22.786 1.00 92.25 192 THR A CA 1
ATOM 1569 C C . THR A 1 192 ? -15.863 1.615 21.273 1.00 92.25 192 THR A C 1
ATOM 1571 O O . THR A 1 192 ? -15.372 0.771 20.530 1.00 92.25 192 THR A O 1
ATOM 1574 N N . ARG A 1 193 ? -16.523 2.680 20.794 1.00 90.88 193 ARG A N 1
ATOM 1575 C CA . ARG A 1 193 ? -16.660 2.937 19.348 1.00 90.88 193 ARG A CA 1
ATOM 1576 C C . ARG A 1 193 ? -15.315 3.191 18.670 1.00 90.88 193 ARG A C 1
ATOM 1578 O O . ARG A 1 193 ? -15.122 2.746 17.546 1.00 90.88 193 ARG A O 1
ATOM 1585 N N . GLU A 1 194 ? -14.389 3.868 19.348 1.00 89.75 194 GLU A N 1
ATOM 1586 C CA . GLU A 1 194 ? -13.021 4.056 18.849 1.00 89.75 194 GLU A CA 1
ATOM 1587 C C . GLU A 1 194 ? -12.304 2.710 18.657 1.00 89.75 194 GLU A C 1
ATOM 1589 O O . GLU A 1 194 ? -11.695 2.501 17.612 1.00 89.75 194 GLU A O 1
ATOM 1594 N N . LEU A 1 195 ? -12.429 1.773 19.608 1.00 89.75 195 LEU A N 1
ATOM 1595 C CA . LEU A 1 195 ? -11.887 0.414 19.450 1.00 89.75 195 LEU A CA 1
ATOM 1596 C C . LEU A 1 195 ? -12.520 -0.336 18.273 1.00 89.75 195 LEU A C 1
ATOM 1598 O O . LEU A 1 195 ? -11.808 -1.027 17.550 1.00 89.75 195 LEU A O 1
ATOM 1602 N N . GLY A 1 196 ? -13.831 -0.179 18.059 1.00 89.94 196 GLY A N 1
ATOM 1603 C CA . GLY A 1 196 ? -14.516 -0.746 16.893 1.00 89.94 196 GLY A CA 1
ATOM 1604 C C . GLY A 1 196 ? -13.914 -0.248 15.577 1.00 89.94 196 GLY A C 1
ATOM 1605 O O . GLY A 1 196 ? -13.521 -1.051 14.740 1.00 89.94 196 GLY A O 1
ATOM 1606 N N . ALA A 1 197 ? -13.720 1.067 15.442 1.00 89.19 197 ALA A N 1
ATOM 1607 C CA . ALA A 1 197 ? -13.104 1.651 14.249 1.00 89.19 197 ALA A CA 1
ATOM 1608 C C . ALA A 1 197 ? -11.655 1.174 14.018 1.00 89.19 197 ALA A C 1
ATOM 1610 O O . ALA A 1 197 ? -11.245 0.973 12.876 1.00 89.19 197 ALA A O 1
ATOM 1611 N N . ILE A 1 198 ? -10.878 0.975 15.090 1.00 89.50 198 ILE A N 1
ATOM 1612 C CA . ILE A 1 198 ? -9.522 0.409 14.999 1.00 89.50 198 ILE A CA 1
ATOM 1613 C C . ILE A 1 198 ? -9.581 -1.048 14.521 1.00 89.50 198 ILE A C 1
ATOM 1615 O O . ILE A 1 198 ? -8.798 -1.433 13.654 1.00 89.50 198 ILE A O 1
ATOM 1619 N N . SER A 1 199 ? -10.519 -1.843 15.042 1.00 90.88 199 SER A N 1
ATOM 1620 C CA . SER A 1 199 ? -10.730 -3.230 14.607 1.00 90.88 199 SER A CA 1
ATOM 1621 C C . SER A 1 199 ? -11.099 -3.316 13.122 1.00 90.88 199 SER A C 1
ATOM 1623 O O . SER A 1 199 ? -10.577 -4.169 12.399 1.00 90.88 199 SER A O 1
ATOM 1625 N N . ASP A 1 200 ? -11.950 -2.407 12.640 1.00 90.88 200 ASP A N 1
ATOM 1626 C CA . ASP A 1 200 ? -12.324 -2.329 11.226 1.00 90.88 200 ASP A CA 1
ATOM 1627 C C . ASP A 1 200 ? -11.122 -1.978 10.340 1.00 90.88 200 ASP A C 1
ATOM 1629 O O . ASP A 1 200 ? -10.910 -2.618 9.309 1.00 90.88 200 ASP A O 1
ATOM 1633 N N . LEU A 1 201 ? -10.296 -1.009 10.757 1.00 90.00 201 LEU A N 1
ATOM 1634 C CA . LEU A 1 201 ? -9.058 -0.639 10.058 1.00 90.00 201 LEU A CA 1
ATOM 1635 C C . LEU A 1 201 ? -8.088 -1.821 9.954 1.00 90.00 201 LEU A C 1
ATOM 1637 O O . LEU A 1 201 ? -7.608 -2.123 8.862 1.00 90.00 201 LEU A O 1
ATOM 1641 N N . GLN A 1 202 ? -7.844 -2.520 11.065 1.00 91.06 202 GLN A N 1
ATOM 1642 C CA . GLN A 1 202 ? -6.976 -3.702 11.097 1.00 91.06 202 GLN A CA 1
ATOM 1643 C C . GLN A 1 202 ? -7.504 -4.819 10.197 1.00 91.06 202 GLN A C 1
ATOM 1645 O O . GLN A 1 202 ? -6.736 -5.489 9.506 1.00 91.06 202 GLN A O 1
ATOM 1650 N N . THR A 1 203 ? -8.823 -5.013 10.183 1.00 92.25 203 THR A N 1
ATOM 1651 C CA . THR A 1 203 ? -9.446 -6.016 9.322 1.00 92.25 203 THR A CA 1
ATOM 1652 C C . THR A 1 203 ? -9.315 -5.631 7.852 1.00 92.25 203 THR A C 1
ATOM 1654 O O . THR A 1 203 ? -8.939 -6.469 7.034 1.00 92.25 203 THR A O 1
ATOM 1657 N N . ALA A 1 204 ? -9.565 -4.367 7.501 1.00 91.12 204 ALA A N 1
ATOM 1658 C CA . ALA A 1 204 ? -9.401 -3.871 6.138 1.00 91.12 204 ALA A CA 1
ATOM 1659 C C . ALA A 1 204 ? -7.953 -4.037 5.647 1.00 91.12 204 ALA A C 1
ATOM 1661 O O . ALA A 1 204 ? -7.734 -4.558 4.554 1.00 91.12 204 ALA A O 1
ATOM 1662 N N . GLU A 1 205 ? -6.966 -3.675 6.469 1.00 89.25 205 GLU A N 1
ATOM 1663 C CA . GLU A 1 205 ? -5.546 -3.876 6.165 1.00 89.25 205 GLU A CA 1
ATOM 1664 C C . GLU A 1 205 ? -5.213 -5.361 5.969 1.00 89.25 205 GLU A C 1
ATOM 1666 O O . GLU A 1 205 ? -4.618 -5.740 4.956 1.00 89.25 205 GLU A O 1
ATOM 1671 N N . ALA A 1 206 ? -5.666 -6.229 6.878 1.00 90.00 206 ALA A N 1
ATOM 1672 C CA . ALA A 1 206 ? -5.450 -7.667 6.765 1.00 90.00 206 ALA A CA 1
ATOM 1673 C C . ALA A 1 206 ? -6.033 -8.234 5.460 1.00 90.00 206 ALA A C 1
ATOM 1675 O O . ALA A 1 206 ? -5.396 -9.072 4.820 1.00 90.00 206 ALA A O 1
ATOM 1676 N N . LEU A 1 207 ? -7.208 -7.766 5.033 1.00 89.06 207 LEU A N 1
ATOM 1677 C CA . LEU A 1 207 ? -7.833 -8.187 3.776 1.00 89.06 207 LEU A CA 1
ATOM 1678 C C . LEU A 1 207 ? -7.112 -7.656 2.531 1.00 89.06 207 LEU A C 1
ATOM 1680 O O . LEU A 1 207 ? -7.118 -8.334 1.506 1.00 89.06 207 LEU A O 1
ATOM 1684 N N . LEU A 1 208 ? -6.473 -6.485 2.606 1.00 88.38 208 LEU A N 1
ATOM 1685 C CA . LEU A 1 208 ? -5.663 -5.944 1.508 1.00 88.38 208 LEU A CA 1
ATOM 1686 C C . LEU A 1 208 ? -4.341 -6.702 1.338 1.00 88.38 208 LEU A C 1
ATOM 1688 O O . LEU A 1 208 ? -3.892 -6.916 0.212 1.00 88.38 208 LEU A O 1
ATOM 1692 N N . VAL A 1 209 ? -3.728 -7.126 2.445 1.00 88.00 209 VAL A N 1
ATOM 1693 C CA . VAL A 1 209 ? -2.446 -7.850 2.438 1.00 88.00 209 VAL A CA 1
ATOM 1694 C C . VAL A 1 209 ? -2.626 -9.330 2.075 1.00 88.00 209 VAL A C 1
ATOM 1696 O O . VAL A 1 209 ? -1.755 -9.926 1.438 1.00 88.00 209 VAL A O 1
ATOM 1699 N N . ASN A 1 210 ? -3.751 -9.946 2.450 1.00 87.12 210 ASN A N 1
ATOM 1700 C CA . ASN A 1 210 ? -3.976 -11.380 2.265 1.00 87.12 210 ASN A CA 1
ATOM 1701 C C . ASN A 1 210 ? -4.831 -11.685 1.026 1.00 87.12 210 ASN A C 1
ATOM 1703 O O . ASN A 1 210 ? -6.042 -11.487 1.017 1.00 87.12 210 ASN A O 1
ATOM 1707 N N . SER A 1 211 ? -4.227 -12.323 0.019 1.00 87.00 211 SER A N 1
ATOM 1708 C CA . SER A 1 211 ? -4.936 -12.819 -1.176 1.00 87.00 211 SER A CA 1
ATOM 1709 C C . SER A 1 211 ? -5.880 -14.001 -0.903 1.00 87.00 211 SER A C 1
ATOM 1711 O O . SER A 1 211 ? -6.713 -14.351 -1.745 1.00 87.00 211 SER A O 1
ATOM 1713 N N . HIS A 1 212 ? -5.745 -14.640 0.261 1.00 89.38 212 HIS A N 1
ATOM 1714 C CA . HIS A 1 212 ? -6.516 -15.807 0.671 1.00 89.38 212 HIS A CA 1
ATOM 1715 C C . HIS A 1 212 ? -7.205 -15.542 2.010 1.00 89.38 212 HIS A C 1
ATOM 1717 O O . HIS A 1 212 ? -6.638 -15.773 3.078 1.00 89.38 212 HIS A O 1
ATOM 1723 N N . CYS A 1 213 ? -8.450 -15.086 1.937 1.00 91.62 213 CYS A N 1
ATOM 1724 C CA . CYS A 1 213 ? -9.350 -14.969 3.075 1.00 91.62 213 CYS A CA 1
ATOM 1725 C C . CYS A 1 213 ? -10.637 -15.758 2.809 1.00 91.62 213 CYS A C 1
ATOM 1727 O O . CYS A 1 213 ? -11.029 -15.981 1.660 1.00 91.62 213 CYS A O 1
ATOM 1729 N N . THR A 1 214 ? -11.284 -16.201 3.882 1.00 94.06 214 THR A N 1
ATOM 1730 C CA . THR A 1 214 ? -12.615 -16.813 3.834 1.00 94.06 214 THR A CA 1
ATOM 1731 C C . THR A 1 214 ? -13.574 -15.936 4.616 1.00 94.06 214 THR A C 1
ATOM 1733 O O . THR A 1 214 ? -13.273 -15.577 5.751 1.00 94.06 214 THR A O 1
ATOM 1736 N N . LEU A 1 215 ? -14.714 -15.598 4.016 1.00 94.56 215 LEU A N 1
ATOM 1737 C CA . LEU A 1 215 ? -15.828 -14.984 4.729 1.00 94.56 215 LEU A CA 1
ATOM 1738 C C . LEU A 1 215 ? -16.663 -16.093 5.367 1.00 94.56 215 LEU A C 1
ATOM 1740 O O . LEU A 1 215 ? -17.125 -17.003 4.674 1.00 94.56 215 LEU A O 1
ATOM 1744 N N . GLY A 1 216 ? -16.852 -16.003 6.674 1.00 93.00 216 GLY A N 1
ATOM 1745 C CA . GLY A 1 216 ? -17.815 -16.791 7.422 1.00 93.00 216 GLY A CA 1
ATOM 1746 C C . GLY A 1 216 ? -18.905 -15.890 7.988 1.00 93.00 216 GLY A C 1
ATOM 1747 O O . GLY A 1 216 ? -18.683 -14.712 8.271 1.00 93.00 216 GLY A O 1
ATOM 1748 N N . PHE A 1 217 ? -20.098 -16.449 8.144 1.00 92.94 217 PHE A N 1
ATOM 1749 C CA . PHE A 1 217 ? -21.145 -15.835 8.942 1.00 92.94 217 PHE A CA 1
ATOM 1750 C C . PHE A 1 217 ? -21.735 -16.886 9.875 1.00 92.94 217 PHE A C 1
ATOM 1752 O O . PHE A 1 217 ? -21.827 -18.062 9.512 1.00 92.94 217 PHE A O 1
ATOM 1759 N N . ASP A 1 218 ? -22.089 -16.463 11.079 1.00 93.31 218 ASP A N 1
ATOM 1760 C CA . ASP A 1 218 ? -22.745 -17.300 12.074 1.00 93.31 218 ASP A CA 1
ATOM 1761 C C . ASP A 1 218 ? -24.004 -16.602 12.570 1.00 93.31 218 ASP A C 1
ATOM 1763 O O . ASP A 1 218 ? -23.948 -15.449 12.998 1.00 93.31 218 ASP A O 1
ATOM 1767 N N . ALA A 1 219 ? -25.128 -17.308 12.497 1.00 92.31 219 ALA A N 1
ATOM 1768 C CA . ALA A 1 219 ? -26.438 -16.778 12.825 1.00 92.31 219 ALA A CA 1
ATOM 1769 C C . ALA A 1 219 ? -27.074 -17.626 13.927 1.00 92.31 219 ALA A C 1
ATOM 1771 O O . ALA A 1 219 ? -27.322 -18.820 13.742 1.00 92.31 219 ALA A O 1
ATOM 1772 N N . THR A 1 220 ? -27.361 -17.005 15.067 1.00 91.50 220 THR A N 1
ATOM 1773 C CA . THR A 1 220 ? -27.936 -17.663 16.241 1.00 91.50 220 THR A CA 1
ATOM 1774 C C . THR A 1 220 ? -29.174 -16.908 16.705 1.00 91.50 220 THR A C 1
ATOM 1776 O O . THR A 1 220 ? -29.151 -15.692 16.878 1.00 91.50 220 THR A O 1
ATOM 1779 N N . THR A 1 221 ? -30.265 -17.636 16.949 1.00 91.06 221 THR A N 1
ATOM 1780 C CA . THR A 1 221 ? -31.468 -17.073 17.573 1.00 91.06 221 THR A CA 1
ATOM 1781 C C . THR A 1 221 ? -31.515 -17.460 19.042 1.00 91.06 221 THR A C 1
ATOM 1783 O O . THR A 1 221 ? -31.627 -18.643 19.366 1.00 91.06 221 THR A O 1
ATOM 1786 N N . GLN A 1 222 ? -31.483 -16.470 19.932 1.00 86.81 222 GLN A N 1
ATOM 1787 C CA . GLN A 1 222 ? -31.609 -16.667 21.373 1.00 86.81 222 GLN A CA 1
ATOM 1788 C C . GLN A 1 222 ? -32.695 -15.745 21.927 1.00 86.81 222 GLN A C 1
ATOM 1790 O O . GLN A 1 222 ? -32.719 -14.558 21.632 1.00 86.81 222 GLN A O 1
ATOM 1795 N N . GLU A 1 223 ? -33.622 -16.303 22.712 1.00 88.31 223 GLU A N 1
ATOM 1796 C CA . GLU A 1 223 ? -34.702 -15.540 23.367 1.00 88.31 223 GLU A CA 1
ATOM 1797 C C . GLU A 1 223 ? -35.555 -14.688 22.399 1.00 88.31 223 GLU A C 1
ATOM 1799 O O . GLU A 1 223 ? -36.111 -13.660 22.769 1.00 88.31 223 GLU A O 1
ATOM 1804 N N . GLY A 1 224 ? -35.688 -15.138 21.146 1.00 86.25 224 GLY A N 1
ATOM 1805 C CA . GLY A 1 224 ? -36.435 -14.429 20.100 1.00 86.25 224 GLY A CA 1
ATOM 1806 C C . GLY A 1 224 ? -35.645 -13.331 19.382 1.00 86.25 224 GLY A C 1
ATOM 1807 O O . GLY A 1 224 ? -36.171 -12.747 18.440 1.00 86.25 224 GLY A O 1
ATOM 1808 N N . ILE A 1 225 ? -34.392 -13.096 19.776 1.00 88.31 225 ILE A N 1
ATOM 1809 C CA . ILE A 1 225 ? -33.457 -12.177 19.125 1.00 88.31 225 ILE A CA 1
ATOM 1810 C C . ILE A 1 225 ? -32.604 -12.983 18.152 1.00 88.31 225 ILE A C 1
ATOM 1812 O O . ILE A 1 225 ? -31.979 -13.972 18.538 1.00 88.31 225 ILE A O 1
ATOM 1816 N N . HIS A 1 226 ? -32.594 -12.578 16.886 1.00 91.69 226 HIS A N 1
ATOM 1817 C CA . HIS A 1 226 ? -31.809 -13.231 15.849 1.00 91.69 226 HIS A CA 1
ATOM 1818 C C . HIS A 1 226 ? -30.532 -12.432 15.586 1.00 91.69 226 HIS A C 1
ATOM 1820 O O . HIS A 1 226 ? -30.580 -11.350 15.008 1.00 91.69 226 HIS A O 1
ATOM 1826 N N . LEU A 1 227 ? -29.399 -12.962 16.039 1.00 92.19 227 LEU A N 1
ATOM 1827 C CA . LEU A 1 227 ? -28.087 -12.343 15.893 1.00 92.19 227 LEU A CA 1
ATOM 1828 C C . LEU A 1 227 ? -27.352 -12.981 14.724 1.00 92.19 227 LEU A C 1
ATOM 1830 O O . LEU A 1 227 ? -27.260 -14.205 14.649 1.00 92.19 227 LEU A O 1
ATOM 1834 N N . ASN A 1 228 ? -26.781 -12.155 13.857 1.00 93.94 228 ASN A N 1
ATOM 1835 C CA . ASN A 1 228 ? -25.867 -12.590 12.815 1.00 93.94 228 ASN A CA 1
ATOM 1836 C C . ASN A 1 228 ? -24.507 -11.938 13.028 1.00 93.94 228 ASN A C 1
ATOM 1838 O O . ASN A 1 228 ? -24.420 -10.727 13.208 1.00 93.94 228 ASN A O 1
ATOM 1842 N N . SER A 1 229 ? -23.449 -12.734 12.963 1.00 94.69 229 SER A N 1
ATOM 1843 C CA . SER A 1 229 ? -22.069 -12.270 12.990 1.00 94.69 229 SER A CA 1
ATOM 1844 C C . SER A 1 229 ? -21.392 -12.557 11.659 1.00 94.69 229 SER A C 1
ATOM 1846 O O . SER A 1 229 ? -21.573 -13.629 11.087 1.00 94.69 229 SER A O 1
ATOM 1848 N N . ILE A 1 230 ? -20.599 -11.613 11.166 1.00 95.19 230 ILE A N 1
ATOM 1849 C CA . ILE A 1 230 ? -19.780 -11.761 9.962 1.00 95.19 230 ILE A CA 1
ATOM 1850 C C . ILE A 1 230 ? -18.322 -11.690 10.381 1.00 95.19 230 ILE A C 1
ATOM 1852 O O . ILE A 1 230 ? -17.916 -10.790 11.121 1.00 95.19 230 ILE A O 1
ATOM 1856 N N . HIS A 1 231 ? -17.528 -12.633 9.892 1.00 95.62 231 HIS A N 1
ATOM 1857 C CA . HIS A 1 231 ? -16.111 -12.712 10.194 1.00 95.62 231 HIS A CA 1
ATOM 1858 C C . HIS A 1 231 ? -15.284 -13.090 8.966 1.00 95.62 231 HIS A C 1
ATOM 1860 O O . HIS A 1 231 ? -15.733 -13.819 8.082 1.00 95.62 231 HIS A O 1
ATOM 1866 N N . PHE A 1 232 ? -14.044 -12.611 8.926 1.00 95.25 232 PHE A N 1
ATOM 1867 C CA . PHE A 1 232 ? -13.044 -13.024 7.949 1.00 95.25 232 PHE A CA 1
ATOM 1868 C C . PHE A 1 232 ? -11.963 -13.851 8.618 1.00 95.25 232 PHE A C 1
ATOM 1870 O O . PHE A 1 232 ? -11.399 -13.458 9.635 1.00 95.25 232 PHE A O 1
ATOM 1877 N N . THR A 1 233 ? -11.624 -14.975 8.007 1.00 95.31 233 THR A N 1
ATOM 1878 C CA . THR A 1 233 ? -10.546 -15.843 8.472 1.00 95.31 233 THR A CA 1
ATOM 1879 C C . THR A 1 233 ? -9.423 -15.850 7.447 1.00 95.31 233 THR A C 1
ATOM 1881 O O . THR A 1 233 ? -9.631 -16.173 6.272 1.00 95.31 233 THR A O 1
ATOM 1884 N N . THR A 1 234 ? -8.228 -15.480 7.895 1.00 93.44 234 THR A N 1
ATOM 1885 C CA . THR A 1 234 ? -6.972 -15.681 7.168 1.00 93.44 234 THR A CA 1
ATOM 1886 C C . THR A 1 234 ? -6.298 -16.952 7.685 1.00 93.44 234 THR A C 1
ATOM 1888 O O . THR A 1 234 ? -6.836 -17.669 8.527 1.00 93.44 234 THR A O 1
ATOM 1891 N N . LYS A 1 235 ? -5.100 -17.267 7.185 1.00 91.44 235 LYS A N 1
ATOM 1892 C CA . LYS A 1 235 ? -4.321 -18.399 7.705 1.00 91.44 235 LYS A CA 1
ATOM 1893 C C . LYS A 1 235 ? -3.954 -18.233 9.187 1.00 91.44 235 LYS A C 1
ATOM 1895 O O . LYS A 1 235 ? -3.781 -19.230 9.881 1.00 91.44 235 LYS A O 1
ATOM 1900 N N . GLU A 1 236 ? -3.790 -16.992 9.634 1.00 90.62 236 GLU A N 1
ATOM 1901 C CA . GLU A 1 236 ? -3.217 -16.671 10.942 1.00 90.62 236 GLU A CA 1
ATOM 1902 C C . GLU A 1 236 ? -4.276 -16.211 11.942 1.00 90.62 236 GLU A C 1
ATOM 1904 O O . GLU A 1 236 ? -4.196 -16.576 13.110 1.00 90.62 236 GLU A O 1
ATOM 1909 N N . ASN A 1 237 ? -5.283 -15.458 11.487 1.00 94.00 237 ASN A N 1
ATOM 1910 C CA . ASN A 1 237 ? -6.205 -14.745 12.366 1.00 94.00 237 ASN A CA 1
ATOM 1911 C C . ASN A 1 237 ? -7.663 -14.846 11.896 1.00 94.00 237 ASN A C 1
ATOM 1913 O O . ASN A 1 237 ? -7.953 -15.104 10.726 1.00 94.00 237 ASN A O 1
ATOM 1917 N N . CYS A 1 238 ? -8.584 -14.591 12.827 1.00 94.19 238 CYS A N 1
ATOM 1918 C CA . CYS A 1 238 ? -10.009 -14.432 12.562 1.00 94.19 238 CYS A CA 1
ATOM 1919 C C . CYS A 1 238 ? -10.464 -13.051 13.046 1.00 94.19 238 CYS A C 1
ATOM 1921 O O . CYS A 1 238 ? -10.196 -12.677 14.186 1.00 94.19 238 CYS A O 1
ATOM 1923 N N . TYR A 1 239 ? -11.149 -12.316 12.177 1.00 94.31 239 TYR A N 1
ATOM 1924 C CA . TYR A 1 239 ? -11.574 -10.939 12.387 1.00 94.31 239 TYR A CA 1
ATOM 1925 C C . TYR A 1 239 ? -13.094 -10.872 12.349 1.00 94.31 239 TYR A C 1
ATOM 1927 O O . TYR A 1 239 ? -13.690 -11.159 11.314 1.00 94.31 239 TYR A O 1
ATOM 1935 N N . VAL A 1 240 ? -13.725 -10.501 13.461 1.00 93.94 240 VAL A N 1
ATOM 1936 C CA . VAL A 1 240 ? -15.170 -10.244 13.500 1.00 93.94 240 VAL A CA 1
ATOM 1937 C C . VAL A 1 240 ? -15.409 -8.814 13.032 1.00 93.94 240 VAL A C 1
ATOM 1939 O O . VAL A 1 240 ? -14.839 -7.885 13.594 1.00 93.94 240 VAL A O 1
ATOM 1942 N N . VAL A 1 241 ? -16.236 -8.654 12.002 1.00 93.19 241 VAL A N 1
ATOM 1943 C CA . VAL A 1 241 ? -16.489 -7.360 11.345 1.00 93.19 241 VAL A CA 1
ATOM 1944 C C . VAL A 1 241 ? -17.792 -6.747 11.811 1.00 93.19 241 VAL A C 1
ATOM 1946 O O . VAL A 1 241 ? -17.867 -5.556 12.078 1.00 93.19 241 VAL A O 1
ATOM 1949 N N . ALA A 1 242 ? -18.838 -7.560 11.887 1.00 93.38 242 ALA A N 1
ATOM 1950 C CA . ALA A 1 242 ? -20.158 -7.084 12.247 1.00 93.38 242 ALA A CA 1
ATOM 1951 C C . ALA A 1 242 ? -20.877 -8.139 13.073 1.00 93.38 242 ALA A C 1
ATOM 1953 O O . ALA A 1 242 ? -20.707 -9.339 12.846 1.00 93.38 242 ALA A O 1
ATOM 1954 N N . VAL A 1 243 ? -21.657 -7.676 14.043 1.00 92.50 243 VAL A N 1
ATOM 1955 C CA . VAL A 1 243 ? -22.569 -8.489 14.843 1.00 92.50 243 VAL A CA 1
ATOM 1956 C C . VAL A 1 243 ? -23.835 -7.669 15.010 1.00 92.50 243 VAL A C 1
ATOM 1958 O O . VAL A 1 243 ? -23.843 -6.726 15.798 1.00 92.50 243 VAL A O 1
ATOM 1961 N N . ASP A 1 244 ? -24.884 -8.032 14.279 1.00 92.06 244 ASP A N 1
ATOM 1962 C CA . ASP A 1 244 ? -26.139 -7.283 14.254 1.00 92.06 244 ASP A CA 1
ATOM 1963 C C . ASP A 1 244 ? -27.339 -8.186 14.525 1.00 92.06 244 ASP A C 1
ATOM 1965 O O . ASP A 1 244 ? -27.361 -9.374 14.188 1.00 92.06 244 ASP A O 1
ATOM 1969 N N . GLU A 1 245 ? -28.362 -7.590 15.131 1.00 91.69 245 GLU A N 1
ATOM 1970 C CA . GLU A 1 245 ? -29.689 -8.178 15.233 1.00 91.69 245 GLU A CA 1
ATOM 1971 C C . GLU A 1 245 ? -30.418 -7.995 13.897 1.00 91.69 245 GLU A C 1
ATOM 1973 O O . GLU A 1 245 ? -30.681 -6.867 13.476 1.00 91.69 245 GLU A O 1
ATOM 1978 N N . LEU A 1 246 ? -30.740 -9.099 13.222 1.00 87.19 246 LEU A N 1
ATOM 1979 C CA . LEU A 1 246 ? -31.432 -9.069 11.936 1.00 87.19 246 LEU A CA 1
ATOM 1980 C C . LEU A 1 246 ? -32.919 -9.420 12.097 1.00 87.19 246 LEU A C 1
ATOM 1982 O O . LEU A 1 246 ? -33.258 -10.436 12.714 1.00 87.19 246 LEU A O 1
ATOM 1986 N N . PRO A 1 247 ? -33.832 -8.638 11.496 1.00 75.81 247 PRO A N 1
ATOM 1987 C CA . PRO A 1 247 ? -35.255 -8.929 11.542 1.00 75.81 247 PRO A CA 1
ATOM 1988 C C . PRO A 1 247 ? -35.595 -10.082 10.590 1.00 75.81 247 PRO A C 1
ATOM 1990 O O . PRO A 1 247 ? -35.754 -9.884 9.397 1.00 75.81 247 PRO A O 1
ATOM 1993 N N . GLY A 1 248 ? -35.776 -11.293 11.119 1.00 71.62 248 GLY A N 1
ATOM 1994 C CA . GLY A 1 248 ? -36.423 -12.383 10.374 1.00 71.62 248 GLY A CA 1
ATOM 1995 C C . GLY A 1 248 ? -35.501 -13.400 9.700 1.00 71.62 248 GLY A C 1
ATOM 1996 O O . GLY A 1 248 ? -36.014 -14.398 9.194 1.00 71.62 248 GLY A O 1
ATOM 1997 N N . GLY A 1 249 ? -34.177 -13.218 9.761 1.00 79.31 249 GLY A N 1
ATOM 1998 C CA . GLY A 1 249 ? -33.186 -14.245 9.407 1.00 79.31 249 GLY A CA 1
ATOM 1999 C C . GLY A 1 249 ? -33.355 -14.837 8.007 1.00 79.31 249 GLY A C 1
ATOM 2000 O O . GLY A 1 249 ? -33.093 -16.028 7.801 1.00 79.31 249 GLY A O 1
ATOM 2001 N N . THR A 1 250 ? -33.853 -14.040 7.059 1.00 88.12 250 THR A N 1
ATOM 2002 C CA . THR A 1 250 ? -34.052 -14.468 5.675 1.00 88.12 250 THR A CA 1
ATOM 2003 C C . THR A 1 250 ? -32.743 -14.399 4.891 1.00 88.12 250 THR A C 1
ATOM 2005 O O . THR A 1 250 ? -31.786 -13.732 5.280 1.00 88.12 250 THR A O 1
ATOM 2008 N N . ALA A 1 251 ? -32.692 -15.082 3.743 1.00 90.00 251 ALA A N 1
ATOM 2009 C CA . A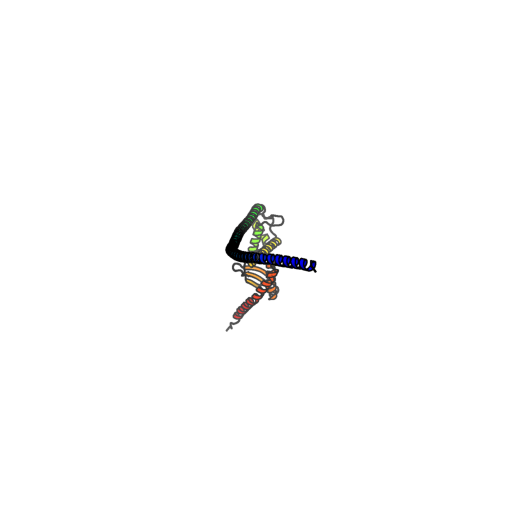LA A 1 251 ? -31.528 -15.031 2.857 1.00 90.00 251 ALA A CA 1
ATOM 2010 C C . ALA A 1 251 ? -31.196 -13.601 2.391 1.00 90.00 251 ALA A C 1
ATOM 2012 O O . ALA A 1 251 ? -30.023 -13.267 2.235 1.00 90.00 251 ALA A O 1
ATOM 2013 N N . GLU A 1 252 ? -32.221 -12.768 2.190 1.00 91.19 252 GLU A N 1
ATOM 2014 C CA . GLU A 1 252 ? -32.068 -11.372 1.782 1.00 91.19 252 GLU A CA 1
ATOM 2015 C C . GLU A 1 252 ? -31.445 -10.530 2.905 1.00 91.19 252 GLU A C 1
ATOM 2017 O O . GLU A 1 252 ? -30.506 -9.779 2.646 1.00 91.19 252 GLU A O 1
ATOM 2022 N N . ASP A 1 253 ? -31.864 -10.742 4.158 1.00 89.62 253 ASP A N 1
ATOM 2023 C CA . ASP A 1 253 ? -31.297 -10.043 5.321 1.00 89.62 253 ASP A CA 1
ATOM 2024 C C . ASP A 1 253 ? -29.799 -10.333 5.479 1.00 89.62 253 ASP A C 1
ATOM 2026 O O . ASP A 1 253 ? -28.997 -9.416 5.670 1.00 89.62 253 ASP A O 1
ATOM 2030 N N . TYR A 1 254 ? -29.394 -11.603 5.350 1.00 91.44 254 TYR A N 1
ATOM 2031 C CA . TYR A 1 254 ? -27.975 -11.966 5.420 1.00 91.44 254 TYR A CA 1
ATOM 2032 C C . TYR A 1 254 ? -27.177 -11.374 4.262 1.00 91.44 254 TYR A C 1
ATOM 2034 O O . TYR A 1 254 ? -26.054 -10.917 4.470 1.00 91.44 254 TYR A O 1
ATOM 2042 N N . GLN A 1 255 ? -27.734 -11.377 3.046 1.00 92.12 255 GLN A N 1
ATOM 2043 C CA . GLN A 1 255 ? -27.063 -10.798 1.885 1.00 92.12 255 GLN A CA 1
ATOM 2044 C C . GLN A 1 255 ? -26.803 -9.304 2.094 1.00 92.12 255 GLN A C 1
ATOM 2046 O O . GLN A 1 255 ? -25.678 -8.855 1.879 1.00 92.12 255 GLN A O 1
ATOM 2051 N N . ILE A 1 256 ? -27.817 -8.554 2.534 1.00 92.56 256 ILE A N 1
ATOM 2052 C CA . ILE A 1 256 ? -27.697 -7.116 2.801 1.00 92.56 256 ILE A CA 1
ATOM 2053 C C . ILE A 1 256 ? -26.640 -6.870 3.877 1.00 92.56 256 ILE A C 1
ATOM 2055 O O . ILE A 1 256 ? -25.714 -6.096 3.648 1.00 92.56 256 ILE A O 1
ATOM 2059 N N . HIS A 1 257 ? -26.713 -7.593 4.998 1.00 93.31 257 HIS A N 1
ATOM 2060 C CA . HIS A 1 257 ? -25.753 -7.451 6.089 1.00 93.31 257 HIS A CA 1
ATOM 2061 C C . HIS A 1 257 ? -24.312 -7.724 5.615 1.00 93.31 257 HIS A C 1
ATOM 2063 O O . HIS A 1 257 ? -23.419 -6.921 5.871 1.00 93.31 257 HIS A O 1
ATOM 2069 N N . ILE A 1 258 ? -24.085 -8.790 4.837 1.00 93.44 258 ILE A N 1
ATOM 2070 C CA . ILE A 1 258 ? -22.767 -9.101 4.259 1.00 93.44 258 ILE A CA 1
ATOM 2071 C C . ILE A 1 258 ? -22.266 -7.972 3.349 1.00 93.44 258 ILE A C 1
ATOM 2073 O O . ILE A 1 258 ? -21.116 -7.539 3.473 1.00 93.44 258 ILE A O 1
ATOM 2077 N N . CYS A 1 259 ? -23.110 -7.490 2.436 1.00 93.50 259 CYS A N 1
ATOM 2078 C CA . CYS A 1 259 ? -22.753 -6.421 1.505 1.00 93.50 259 CYS A CA 1
ATOM 2079 C C . CYS A 1 259 ? -22.426 -5.108 2.229 1.00 93.50 259 CYS A C 1
ATOM 2081 O O . CYS A 1 259 ? -21.445 -4.442 1.876 1.00 93.50 259 CYS A O 1
ATOM 2083 N N . ASP A 1 260 ? -23.196 -4.755 3.256 1.00 93.44 260 ASP A N 1
ATOM 2084 C CA . ASP A 1 260 ? -22.988 -3.540 4.041 1.00 93.44 260 ASP A CA 1
ATOM 2085 C C . ASP A 1 260 ? -21.695 -3.612 4.859 1.00 93.44 260 ASP A C 1
ATOM 2087 O O . ASP A 1 260 ? -20.906 -2.660 4.835 1.00 93.44 260 ASP A O 1
ATOM 2091 N N . SER A 1 261 ? -21.405 -4.750 5.503 1.00 92.69 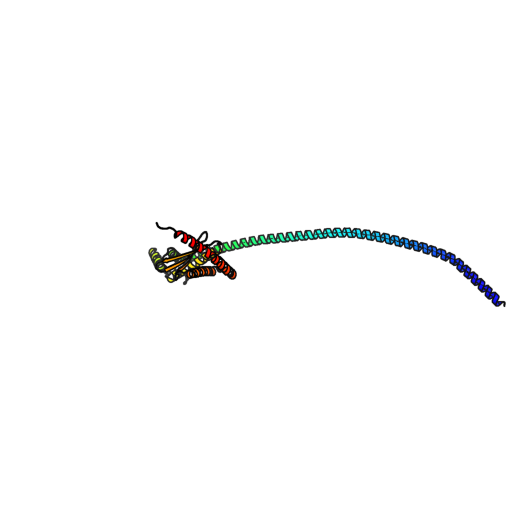261 SER A N 1
ATOM 2092 C CA . SER A 1 261 ? -20.148 -4.952 6.236 1.00 92.69 261 SER A CA 1
ATOM 2093 C C . SER A 1 261 ? -18.925 -4.805 5.326 1.00 92.69 261 SER A C 1
ATOM 2095 O O . SER A 1 261 ? -17.982 -4.090 5.666 1.00 92.69 261 SER A O 1
ATOM 2097 N N . ILE A 1 262 ? -18.950 -5.415 4.135 1.00 91.19 262 ILE A N 1
ATOM 2098 C CA . ILE A 1 262 ? -17.858 -5.295 3.154 1.00 91.19 262 ILE A CA 1
ATOM 2099 C C . ILE A 1 262 ? -17.720 -3.848 2.670 1.00 91.19 262 ILE A C 1
ATOM 2101 O O . ILE A 1 262 ? -16.611 -3.314 2.599 1.00 91.19 262 ILE A O 1
ATOM 2105 N N . SER A 1 263 ? -18.841 -3.193 2.363 1.00 91.12 263 SER A N 1
ATOM 2106 C CA . SER A 1 263 ? -18.853 -1.806 1.890 1.00 91.12 263 SER A CA 1
ATOM 2107 C C . SER A 1 263 ? -18.297 -0.837 2.932 1.00 91.12 263 SER A C 1
ATOM 2109 O O . SER A 1 263 ? -17.632 0.138 2.577 1.00 91.12 263 SER A O 1
ATOM 2111 N N . ASN A 1 264 ? -18.542 -1.090 4.217 1.00 89.19 264 ASN A N 1
ATOM 2112 C CA . ASN A 1 264 ? -18.005 -0.277 5.305 1.00 89.19 264 ASN A CA 1
ATOM 2113 C C . ASN A 1 264 ? -16.488 -0.444 5.440 1.00 89.19 264 ASN A C 1
ATOM 2115 O O . ASN A 1 264 ? -15.781 0.565 5.482 1.00 89.19 264 ASN A O 1
ATOM 2119 N N . LEU A 1 265 ? -15.975 -1.677 5.384 1.00 89.88 265 LEU A N 1
ATOM 2120 C CA . LEU A 1 265 ? -14.527 -1.922 5.361 1.00 89.88 265 LEU A CA 1
ATOM 2121 C C . LEU A 1 265 ? -13.850 -1.251 4.156 1.00 89.88 265 LEU A C 1
ATOM 2123 O O . LEU A 1 265 ? -12.796 -0.631 4.299 1.00 89.88 265 LEU A O 1
ATOM 2127 N N . ALA A 1 266 ? -14.480 -1.307 2.979 1.00 84.88 266 ALA A N 1
ATOM 2128 C CA . ALA A 1 266 ? -13.953 -0.681 1.767 1.00 84.88 266 ALA A CA 1
ATOM 2129 C C . ALA A 1 266 ? -13.841 0.851 1.886 1.00 84.88 266 ALA A C 1
ATOM 2131 O O . ALA A 1 266 ? -12.862 1.431 1.414 1.00 84.88 266 ALA A O 1
ATOM 2132 N N . LYS A 1 267 ? -14.806 1.509 2.546 1.00 84.50 267 LYS A N 1
ATOM 2133 C CA . LYS A 1 267 ? -14.760 2.960 2.812 1.00 84.50 267 LYS A CA 1
ATOM 2134 C C . LYS A 1 267 ? -13.629 3.330 3.772 1.00 84.50 267 LYS A C 1
ATOM 2136 O O . LYS A 1 267 ? -12.986 4.357 3.585 1.00 84.50 267 LYS A O 1
ATOM 2141 N N . ILE A 1 268 ? -13.399 2.504 4.791 1.00 78.25 268 ILE A N 1
ATOM 2142 C CA . ILE A 1 268 ? -12.396 2.745 5.836 1.00 78.25 268 ILE A CA 1
ATOM 2143 C C . ILE A 1 268 ? -10.970 2.557 5.296 1.00 78.25 268 ILE A C 1
ATOM 2145 O O . ILE A 1 268 ? -10.084 3.340 5.628 1.00 78.25 268 ILE A O 1
ATOM 2149 N N . GLY A 1 269 ? -10.756 1.585 4.404 1.00 60.59 269 GLY A N 1
ATOM 2150 C CA . GLY A 1 269 ? -9.451 1.306 3.789 1.00 60.59 269 GLY A CA 1
ATOM 2151 C C . GLY A 1 269 ? -8.930 2.369 2.807 1.00 60.59 269 GLY A C 1
ATOM 2152 O O . GLY A 1 269 ? -7.841 2.193 2.273 1.00 60.59 269 GLY A O 1
ATOM 2153 N N . ASN A 1 270 ? -9.685 3.449 2.556 1.00 55.06 270 ASN A N 1
ATOM 2154 C CA . ASN A 1 270 ? -9.286 4.622 1.767 1.00 55.06 270 ASN A CA 1
ATOM 2155 C C . ASN A 1 270 ? -8.598 4.287 0.427 1.00 55.06 270 ASN A C 1
ATOM 2157 O O . ASN A 1 270 ? -7.520 4.782 0.099 1.00 55.06 270 ASN A O 1
ATOM 2161 N N . VAL A 1 271 ? -9.226 3.416 -0.363 1.00 48.59 271 VAL A N 1
ATOM 2162 C CA . VAL A 1 271 ? -8.737 3.056 -1.695 1.00 48.59 271 VAL A CA 1
ATOM 2163 C C . VAL A 1 271 ? -9.486 3.887 -2.744 1.00 48.59 271 VAL A C 1
ATOM 2165 O O . VAL A 1 271 ? -10.552 3.506 -3.223 1.00 48.59 271 VAL A O 1
ATOM 2168 N N . ASP A 1 272 ? -8.880 4.991 -3.187 1.00 41.44 272 ASP A N 1
ATOM 2169 C CA . ASP A 1 272 ? -9.270 5.745 -4.398 1.00 41.44 272 ASP A CA 1
ATOM 2170 C C . ASP A 1 272 ? -9.234 4.884 -5.694 1.00 41.44 272 ASP A C 1
ATOM 2172 O O . ASP A 1 272 ? -9.600 5.339 -6.777 1.00 41.44 272 ASP A O 1
ATOM 2176 N N . ALA A 1 273 ? -8.842 3.604 -5.617 1.00 41.66 273 ALA A N 1
ATOM 2177 C CA . ALA A 1 273 ? -8.836 2.655 -6.737 1.00 41.66 273 ALA A CA 1
ATOM 2178 C C . ALA A 1 273 ? -10.181 1.921 -6.978 1.00 41.66 273 ALA A C 1
ATOM 2180 O O . ALA A 1 273 ? -10.265 1.028 -7.829 1.00 41.66 273 ALA A O 1
ATOM 2181 N N . TYR A 1 274 ? -11.259 2.279 -6.270 1.00 45.94 274 TYR A N 1
ATOM 2182 C CA . TYR A 1 274 ? -12.502 1.489 -6.239 1.00 45.94 274 TYR A CA 1
ATOM 2183 C C . TYR A 1 274 ? -13.480 1.647 -7.415 1.00 45.94 274 TYR A C 1
ATOM 2185 O O . TYR A 1 274 ? -14.515 0.984 -7.429 1.00 45.94 274 TYR A O 1
ATOM 2193 N N . SER A 1 275 ? -13.148 2.406 -8.463 1.00 41.00 275 SER A N 1
ATOM 2194 C CA . SER A 1 275 ? -13.918 2.320 -9.719 1.00 41.00 275 SER A CA 1
ATOM 2195 C C . SER A 1 275 ? -13.672 0.990 -10.459 1.00 41.00 275 SER A C 1
ATOM 2197 O O . SER A 1 275 ? -14.534 0.510 -11.191 1.00 41.00 275 SER A O 1
ATOM 2199 N N . TRP A 1 276 ? -12.521 0.341 -10.233 1.00 40.62 276 TRP A N 1
ATOM 2200 C CA . TRP A 1 276 ? -12.163 -0.914 -10.910 1.00 40.62 276 TRP A CA 1
ATOM 2201 C C . TRP A 1 276 ? -12.422 -2.174 -10.069 1.00 40.62 276 TRP A C 1
ATOM 2203 O O . TRP A 1 276 ? -12.725 -3.228 -10.624 1.00 40.62 276 TRP A O 1
ATOM 2213 N N . TYR A 1 277 ? -12.344 -2.077 -8.737 1.00 42.47 277 TYR A N 1
ATOM 2214 C CA . TYR A 1 277 ? -12.390 -3.250 -7.854 1.00 42.47 277 TYR A CA 1
ATOM 2215 C C . TYR A 1 277 ? -13.792 -3.638 -7.360 1.00 42.47 277 TYR A C 1
ATOM 2217 O O . TYR A 1 277 ? -14.037 -4.832 -7.186 1.00 42.47 277 TYR A O 1
ATOM 2225 N N . CYS A 1 278 ? -14.735 -2.693 -7.215 1.00 41.34 278 CYS A N 1
ATOM 2226 C CA . CYS A 1 278 ? -16.115 -3.026 -6.822 1.00 41.34 278 CYS A CA 1
ATOM 2227 C C . CYS A 1 278 ? -16.761 -3.993 -7.824 1.00 41.34 278 CYS A C 1
ATOM 2229 O O . CYS A 1 278 ? -17.339 -4.992 -7.419 1.00 41.34 278 CYS A O 1
ATOM 2231 N N . GLY A 1 279 ? -16.558 -3.793 -9.132 1.00 42.72 279 GLY A N 1
ATOM 2232 C CA . GLY A 1 279 ? -17.099 -4.703 -10.146 1.00 42.72 279 GLY A CA 1
ATOM 2233 C C . GLY A 1 279 ? -16.471 -6.103 -10.144 1.00 42.72 279 GLY A C 1
ATOM 2234 O O . GLY A 1 279 ? -17.128 -7.061 -10.544 1.00 42.72 279 GLY A O 1
ATOM 2235 N N . PHE A 1 280 ? -15.218 -6.245 -9.695 1.00 41.41 280 PHE A N 1
ATOM 2236 C CA . PHE A 1 280 ? -14.510 -7.528 -9.698 1.00 41.41 280 PHE A CA 1
ATOM 2237 C C . PHE A 1 280 ? -14.747 -8.326 -8.410 1.00 41.41 280 PHE A C 1
ATOM 2239 O O . PHE A 1 280 ? -15.059 -9.509 -8.492 1.00 41.41 280 PHE A O 1
ATOM 2246 N N . LEU A 1 281 ? -14.675 -7.697 -7.230 1.00 44.69 281 LEU A N 1
ATOM 2247 C CA . LEU A 1 281 ? -14.947 -8.372 -5.953 1.00 44.69 281 LEU A CA 1
ATOM 2248 C C . LEU A 1 281 ? -16.421 -8.750 -5.806 1.00 44.69 281 LEU A C 1
ATOM 2250 O O . LEU A 1 281 ? -16.709 -9.857 -5.362 1.00 44.69 281 LEU A O 1
ATOM 2254 N N . GLU A 1 282 ? -17.343 -7.889 -6.237 1.00 45.81 282 GLU A N 1
ATOM 2255 C CA . GLU A 1 282 ? -18.774 -8.195 -6.215 1.00 45.81 282 GLU A CA 1
ATOM 2256 C C . GLU A 1 282 ? -19.075 -9.373 -7.158 1.00 45.81 282 GLU A C 1
ATOM 2258 O O . GLU A 1 282 ? -19.710 -10.337 -6.743 1.00 45.81 282 GLU A O 1
AT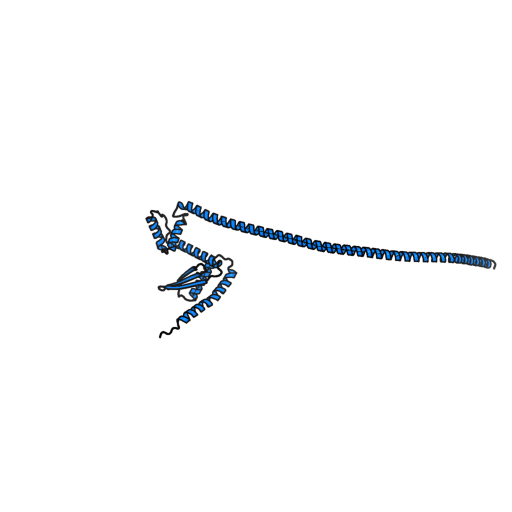OM 2263 N N . GLN A 1 283 ? -18.499 -9.412 -8.370 1.00 45.19 283 GLN A N 1
ATOM 2264 C CA . GLN A 1 283 ? -18.660 -10.562 -9.270 1.00 45.19 283 GLN A CA 1
ATOM 2265 C C . GLN A 1 283 ? -17.968 -11.842 -8.787 1.00 45.19 283 GLN A C 1
ATOM 2267 O O . GLN A 1 283 ? -18.513 -12.926 -8.988 1.00 45.19 283 GLN A O 1
ATOM 2272 N N . GLU A 1 284 ? -16.783 -11.763 -8.186 1.00 45.16 284 GLU A N 1
ATOM 2273 C CA . GLU A 1 284 ? -16.012 -12.954 -7.816 1.00 45.16 284 GLU A CA 1
ATOM 2274 C C . GLU A 1 284 ? -16.463 -13.547 -6.469 1.00 45.16 284 GLU A C 1
ATOM 2276 O O . GLU A 1 284 ? -16.471 -14.770 -6.310 1.00 45.16 284 GLU A O 1
ATOM 2281 N N . MET A 1 285 ? -16.941 -12.715 -5.534 1.00 43.09 285 MET A N 1
ATOM 2282 C CA . MET A 1 285 ? -17.569 -13.162 -4.282 1.00 43.09 285 MET A CA 1
ATOM 2283 C C . MET A 1 285 ? -18.991 -13.705 -4.527 1.00 43.09 285 MET A C 1
ATOM 2285 O O . MET A 1 285 ? -19.323 -14.777 -4.012 1.00 43.09 285 MET A O 1
ATOM 2289 N N . LEU A 1 286 ? -19.806 -13.073 -5.394 1.00 47.69 286 LEU A N 1
ATOM 2290 C CA . LEU A 1 286 ? -21.121 -13.618 -5.787 1.00 47.69 286 LEU A CA 1
ATOM 2291 C C . LEU A 1 286 ? -21.019 -14.894 -6.636 1.00 47.69 286 LEU A C 1
ATOM 2293 O O . LEU A 1 286 ? -21.908 -15.736 -6.552 1.00 47.69 286 LEU A O 1
ATOM 2297 N N . LYS A 1 287 ? -19.947 -15.100 -7.414 1.00 45.91 287 LYS A N 1
ATOM 2298 C CA . LYS A 1 287 ? -19.720 -16.372 -8.135 1.00 45.91 287 LYS A CA 1
ATOM 2299 C C . LYS A 1 287 ? -19.360 -17.539 -7.213 1.00 45.91 287 LYS A C 1
ATOM 2301 O O . LYS A 1 287 ? -19.640 -18.682 -7.566 1.00 45.91 287 LYS A O 1
ATOM 2306 N N . ARG A 1 288 ? -18.756 -17.272 -6.048 1.00 42.84 288 ARG A N 1
ATOM 2307 C CA . ARG A 1 288 ? -18.317 -18.301 -5.082 1.00 42.84 288 ARG A CA 1
ATOM 2308 C C . ARG A 1 288 ? -19.381 -18.655 -4.037 1.00 42.84 288 ARG A C 1
ATOM 2310 O O . ARG A 1 288 ? -19.388 -19.777 -3.533 1.00 42.84 288 ARG A O 1
ATOM 2317 N N . SER A 1 289 ? -20.330 -17.755 -3.770 1.00 43.69 289 SER A N 1
ATOM 2318 C CA . SER A 1 289 ? -21.460 -17.988 -2.852 1.00 43.69 289 SER A CA 1
ATOM 2319 C C . SER A 1 289 ? -22.318 -19.239 -3.193 1.00 43.69 289 SER A C 1
ATOM 2321 O O . SER A 1 289 ? -22.584 -20.046 -2.295 1.00 43.69 289 SER A O 1
ATOM 2323 N N . PRO A 1 290 ? -22.652 -19.540 -4.470 1.00 42.62 290 PRO A N 1
ATOM 2324 C CA . PRO A 1 290 ? -23.430 -20.732 -4.828 1.00 42.62 290 PRO A CA 1
ATOM 2325 C C . PRO A 1 290 ? -22.678 -22.061 -4.666 1.00 42.62 290 PRO A C 1
ATOM 2327 O O . PRO A 1 290 ? -23.305 -23.123 -4.659 1.00 42.62 290 PRO A O 1
ATOM 2330 N N . GLU A 1 291 ? -21.343 -22.054 -4.605 1.00 40.81 291 GLU A N 1
ATOM 2331 C CA . GLU A 1 291 ? -20.552 -23.275 -4.384 1.00 40.81 291 GLU A CA 1
ATOM 2332 C C . GLU A 1 291 ? -20.471 -23.643 -2.897 1.00 40.81 291 GLU A C 1
ATOM 2334 O O . GLU A 1 291 ? -20.546 -24.828 -2.566 1.00 40.81 291 GLU A O 1
ATOM 2339 N N . CYS A 1 292 ? -20.439 -22.653 -1.997 1.00 40.84 292 CYS A N 1
ATOM 2340 C CA . CYS A 1 292 ? -20.551 -22.882 -0.552 1.00 40.84 292 CYS A CA 1
ATOM 2341 C C . CYS A 1 292 ? -21.962 -23.328 -0.135 1.00 40.84 292 CYS A C 1
ATOM 2343 O O . CYS A 1 292 ? -22.093 -24.292 0.622 1.00 40.84 292 CYS A O 1
ATOM 2345 N N . LEU A 1 293 ? -23.017 -22.709 -0.682 1.00 39.41 293 LEU A N 1
ATOM 2346 C CA . LEU A 1 293 ? -24.412 -23.103 -0.416 1.00 39.41 293 LEU A CA 1
ATOM 2347 C C . LEU A 1 293 ? -24.701 -24.558 -0.834 1.00 39.41 293 LEU A C 1
ATOM 2349 O O . LEU A 1 293 ? -25.293 -25.319 -0.070 1.00 39.41 293 LEU A O 1
ATOM 2353 N N . ARG A 1 294 ? -24.182 -25.001 -1.989 1.00 43.59 294 ARG A N 1
ATOM 2354 C CA . ARG A 1 294 ? -24.358 -26.386 -2.477 1.00 43.59 294 ARG A CA 1
ATOM 2355 C C . ARG A 1 294 ? -23.586 -27.441 -1.681 1.00 43.59 294 ARG A C 1
ATOM 2357 O O . ARG A 1 294 ? -23.926 -28.623 -1.754 1.00 43.59 294 ARG A O 1
ATOM 2364 N N . ARG A 1 295 ? -22.541 -27.054 -0.943 1.00 41.94 295 ARG A N 1
ATOM 2365 C CA . ARG A 1 295 ? -21.780 -27.981 -0.092 1.00 41.94 295 ARG A CA 1
ATOM 2366 C C . ARG A 1 295 ? -22.532 -28.276 1.210 1.00 41.94 295 ARG A C 1
ATOM 2368 O O . ARG A 1 295 ? -22.604 -29.438 1.600 1.00 41.94 295 ARG A O 1
ATOM 2375 N N . LYS A 1 296 ? -23.195 -27.265 1.783 1.00 42.78 296 LYS A N 1
ATOM 2376 C CA . LYS A 1 296 ? -24.025 -27.397 2.992 1.00 42.78 296 LYS A CA 1
ATOM 2377 C C . LYS A 1 296 ? -25.292 -28.235 2.751 1.00 42.78 296 LYS A C 1
ATOM 2379 O O . LYS A 1 296 ? -25.587 -29.128 3.536 1.00 42.78 296 LYS A O 1
ATOM 2384 N N . GLU A 1 297 ? -25.963 -28.070 1.606 1.00 44.44 297 GLU A N 1
ATOM 2385 C CA . GLU A 1 297 ? -27.121 -28.911 1.233 1.00 44.44 297 GLU A CA 1
ATOM 2386 C C . GLU A 1 297 ? -26.756 -30.396 1.031 1.00 44.44 297 GLU A C 1
ATOM 2388 O O . GLU A 1 297 ? -27.562 -31.286 1.312 1.00 44.44 297 GLU A O 1
ATOM 2393 N N . ARG A 1 298 ? -25.531 -30.692 0.569 1.00 47.72 298 ARG A N 1
ATOM 2394 C CA . ARG A 1 298 ? -25.044 -32.076 0.436 1.00 47.72 298 ARG A CA 1
ATOM 2395 C C . ARG A 1 298 ? -24.712 -32.712 1.780 1.00 47.72 298 ARG A C 1
ATOM 2397 O O . ARG A 1 298 ? -24.920 -33.911 1.929 1.00 47.72 298 ARG A O 1
ATOM 2404 N N . GLU A 1 299 ? -24.223 -31.940 2.742 1.00 49.16 299 GLU A N 1
ATOM 2405 C CA . GLU A 1 299 ? -23.903 -32.441 4.082 1.00 49.16 299 GLU A CA 1
ATOM 2406 C C . GLU A 1 299 ? -25.172 -32.621 4.938 1.00 49.16 299 GLU A C 1
ATOM 2408 O O . GLU A 1 299 ? -25.313 -33.633 5.626 1.00 49.16 299 GLU A O 1
ATOM 2413 N N . GLU A 1 300 ? -26.169 -31.742 4.800 1.00 49.44 300 GLU A N 1
ATOM 2414 C CA . GLU A 1 300 ? -27.468 -31.880 5.480 1.00 49.44 300 GLU A CA 1
ATOM 2415 C C . GLU A 1 300 ? -28.371 -32.966 4.856 1.00 49.44 300 GLU A C 1
ATOM 2417 O O . GLU A 1 300 ? -29.158 -33.609 5.559 1.00 49.44 300 GLU A O 1
ATOM 2422 N N . GLY A 1 301 ? -28.231 -33.241 3.553 1.00 44.84 301 GLY A N 1
ATOM 2423 C CA . GLY A 1 301 ? -28.943 -34.329 2.870 1.00 44.84 301 GLY A CA 1
ATOM 2424 C C . GLY A 1 301 ? -28.475 -35.736 3.266 1.00 44.84 301 GLY A C 1
ATOM 2425 O O . GLY A 1 301 ? -29.259 -36.683 3.206 1.00 44.84 301 GLY A O 1
ATOM 2426 N N . VAL A 1 302 ? -27.226 -35.884 3.721 1.00 47.91 302 VAL A N 1
ATOM 2427 C CA . VAL A 1 302 ? -26.656 -37.180 4.135 1.00 47.91 302 VAL A CA 1
ATOM 2428 C C . VAL A 1 302 ? -27.112 -37.581 5.546 1.00 47.91 302 VAL A C 1
ATOM 2430 O O . VAL A 1 302 ? -27.241 -38.770 5.831 1.00 47.91 302 VAL A O 1
ATOM 2433 N N . HIS A 1 303 ? -27.469 -36.623 6.407 1.00 47.78 303 HIS A N 1
ATOM 2434 C CA . HIS A 1 303 ? -27.928 -36.912 7.772 1.00 47.78 303 HIS A CA 1
ATOM 2435 C C . HIS A 1 303 ? -29.423 -37.248 7.909 1.00 47.78 303 HIS A C 1
ATOM 2437 O O . HIS A 1 303 ? -29.835 -37.737 8.959 1.00 47.78 303 HIS A O 1
ATOM 2443 N N . LYS A 1 304 ? -30.242 -37.070 6.862 1.00 46.69 304 LYS A N 1
ATOM 2444 C CA . LYS A 1 304 ? -31.676 -37.441 6.878 1.00 46.69 304 LYS A CA 1
ATOM 2445 C C . LYS A 1 304 ? -31.977 -38.871 6.406 1.00 46.69 304 LYS A C 1
ATOM 2447 O O . LYS A 1 304 ? -33.140 -39.262 6.379 1.00 46.69 304 LYS A O 1
ATOM 2452 N N . ALA A 1 305 ? -30.959 -39.665 6.072 1.00 45.56 305 ALA A N 1
ATOM 2453 C CA . ALA A 1 305 ? -31.113 -41.043 5.604 1.00 45.56 305 ALA A CA 1
ATOM 2454 C C . ALA A 1 305 ? -30.548 -42.067 6.606 1.00 45.56 305 ALA A C 1
ATOM 2456 O O . ALA A 1 305 ? -29.682 -42.870 6.269 1.00 45.56 305 ALA A O 1
ATOM 2457 N N . GLN A 1 306 ? -31.046 -42.070 7.843 1.00 39.31 306 GLN A N 1
ATOM 2458 C CA . GLN A 1 306 ? -30.998 -43.269 8.684 1.00 39.31 306 GLN A CA 1
ATOM 2459 C C . GLN A 1 306 ? -32.430 -43.669 9.047 1.00 39.31 306 GLN A C 1
ATOM 2461 O O . GLN A 1 306 ? -33.108 -42.915 9.744 1.00 39.31 306 GLN A O 1
ATOM 2466 N N . PRO A 1 307 ? -32.929 -44.821 8.561 1.00 45.66 307 PRO A N 1
ATOM 2467 C CA . PRO A 1 307 ? -34.208 -45.337 9.002 1.00 45.66 307 PRO A CA 1
ATOM 2468 C C . PRO A 1 307 ? -34.029 -45.894 10.415 1.00 45.66 307 PRO A C 1
ATOM 2470 O O . PRO A 1 307 ? -33.247 -46.815 10.640 1.00 45.66 307 PRO A O 1
ATOM 2473 N N . THR A 1 308 ? -34.748 -45.316 11.370 1.00 48.53 308 THR A N 1
ATOM 2474 C CA . THR A 1 308 ? -34.943 -45.916 12.689 1.00 48.53 308 THR A CA 1
ATOM 2475 C C . THR A 1 308 ? -35.766 -47.193 12.524 1.00 48.53 308 THR A C 1
ATOM 2477 O O . THR A 1 308 ? -36.963 -47.120 12.233 1.00 48.53 308 THR A O 1
ATOM 2480 N N . SER A 1 309 ? -35.111 -48.342 12.676 1.00 49.50 309 SER A N 1
ATOM 2481 C CA . SER A 1 309 ? -35.725 -49.631 13.016 1.00 49.50 309 SER A CA 1
ATOM 2482 C C . SER A 1 309 ? -35.580 -49.887 14.506 1.00 49.50 309 SER A C 1
ATOM 2484 O O . SER A 1 309 ? -34.432 -49.712 14.978 1.00 49.50 309 SER A O 1
#

pLDDT: mean 80.86, std 16.99, range [39.31, 96.44]

Sequence (309 aa):
MRQKHLQMQRSKYLAIKTLRARQKNKGTIRILNQKVKRKEKQISNLKNLLKSHEAETIAKLKKQYKVKARSHMRLKKSLTHMRREDKSKAVDDVEQRCCELEERINSMDSEIHDLQVENLLLGEKIQDLESEKKLTKTDAKSYSNEMRLMVYDAISNQVPTANIHNLIKKFGLRFKISLSDVPKRATVEAMTRELGAISDLQTAEALLVNSHCTLGFDATTQEGIHLNSIHFTTKENCYVVAVDELPGGTAEDYQIHICDSISNLAKIGNVDAYSWYCGFLEQEMLKRSPECLRRKEREEGVHKAQPTS